Protein AF-A0A8S2T5C2-F1 (afdb_monomer)

Sequence (248 aa):
MAAVTNNTPVSNSIATSTRFTDEYDLKEELGKGAFSIVRRCIQKSSAQEFAAKIINTKKLSTRDHQKLEREARICRQLKHPNIELADFGLAIEVTGEQTQWYGFAGTPGYLSPEVLKKEPYGKPVDIWACGVILYILLVGYPPFWDEDQHRLYNQIKAGAYDYPSPEWDTVTTEAKRLIDSMLNINPSRRISATDALKHPWICQRERVAGTIHRQETVDCLRKFNARRKLKGAILSTMFVNRTLIPSK

Solvent-accessible surface area (backbone atoms only — not comparable to full-atom values): 15016 Å² total; per-residue (Å²): 130,93,75,89,83,83,89,84,90,89,76,98,67,90,76,76,85,74,53,70,72,78,53,31,48,80,60,61,78,76,48,75,57,100,66,35,40,30,22,36,28,32,34,70,91,75,70,48,75,48,78,44,78,47,63,60,66,94,79,50,52,75,71,52,47,56,38,49,56,48,25,51,52,51,49,72,69,64,82,49,100,91,54,72,80,66,88,45,66,80,64,79,92,68,68,87,88,54,60,46,73,88,68,88,79,78,58,81,78,45,54,34,34,46,59,76,72,69,40,60,45,52,77,55,43,59,36,27,31,49,20,40,50,52,46,24,74,66,48,17,52,66,58,50,78,59,93,49,68,69,60,33,51,48,30,43,58,67,52,56,58,82,74,60,79,71,77,36,73,81,50,45,68,54,56,52,53,50,34,55,33,22,51,35,71,50,60,92,72,26,52,49,74,77,53,51,57,61,33,56,44,60,65,38,32,94,80,51,43,74,84,74,86,59,65,65,24,54,55,32,38,51,53,46,50,49,55,52,50,50,54,50,53,52,54,52,51,56,51,52,54,59,73,70,53,78,86,126

Organism: NCBI:txid392030

Secondary structure (DSSP, 8-state):
----------SS-------HHHHEEEEEEEEE-SSEEEEEEEETTT--EEEEEEE-GGG--HHHHHHHHHHHHHHHH---TT--S--GGG-----TT--B---S-S-GGG--HHHHHT--B-THHHHHHHHHHHHHHHHSS-SS--SSHHHHHHHHHHT-----TTTTTTS-HHHHHHHHHHS-SSTTTSPPHHHHTTSHHHHTHHHHS--S--HHHHHHHHHHHHHHHHHHHHHHHHHHHHHHS---

InterPro domains:
  IPR000719 Protein kinase domain [PF00069] (83-202)
  IPR000719 Protein kinase domain [PS50011] (1-202)
  IPR011009 Protein kinase-like domain superfamily [SSF56112] (20-205)
  IPR017441 Protein kinase, ATP binding site [PS00107] (30-53)

Radius of gyration: 21.83 Å; Cα contacts (8 Å, |Δi|>4): 283; chains: 1; bounding box: 55×42×62 Å

Foldseek 3Di:
DDDDDDDDDDDDDPPDPDDPVNQKDWDAWPDDDPFWTWTWIAGPVPRDIDIDTGGDPVPDDPVQVVLVVVLVVVLVVDDDPPDDSDDCSVPDDDDDQDWAQPAQDDDLLLAALCSLVSHTDDQLSVLSSVLQVLVCQQQVDGQFDDPDSVNSSVCRNVLPGDQDPDSNVQFFPLSVVLSCLSSPNDSVSRDHPVVSCVRCCNVVVVPRGDPDDRVNSVVSNVVNVVVVVVVVVVVVVVSVVVVVDDDD

Mean predicted aligned error: 9.29 Å

Structure (mmCIF, N/CA/C/O backbone):
data_AF-A0A8S2T5C2-F1
#
_entry.id   AF-A0A8S2T5C2-F1
#
loop_
_atom_site.group_PDB
_atom_site.id
_atom_site.type_symbol
_atom_site.label_atom_id
_atom_site.label_alt_id
_atom_site.label_comp_id
_atom_site.label_asym_id
_atom_site.label_entity_id
_atom_site.label_seq_id
_atom_site.pdbx_PDB_ins_code
_atom_site.Cartn_x
_atom_site.Cartn_y
_atom_site.Cartn_z
_atom_site.occupancy
_atom_site.B_iso_or_equiv
_atom_site.auth_seq_id
_atom_site.auth_comp_id
_atom_site.auth_asym_id
_atom_site.auth_atom_id
_atom_site.pdbx_PDB_model_num
ATOM 1 N N . MET A 1 1 ? -20.167 3.420 9.265 1.00 35.38 1 MET A N 1
ATOM 2 C CA . MET A 1 1 ? -19.553 3.132 10.582 1.00 35.38 1 MET A CA 1
ATOM 3 C C . MET A 1 1 ? -20.208 4.008 11.648 1.00 35.38 1 MET A C 1
ATOM 5 O O . MET A 1 1 ? -20.033 5.221 11.612 1.00 35.38 1 MET A O 1
ATOM 9 N N . ALA A 1 2 ? -20.987 3.422 12.562 1.00 25.16 2 ALA A N 1
ATOM 10 C CA . ALA A 1 2 ? -21.548 4.136 13.711 1.00 25.16 2 ALA A CA 1
ATOM 11 C C . ALA A 1 2 ? -20.620 3.947 14.920 1.00 25.16 2 ALA A C 1
ATOM 13 O O . ALA A 1 2 ? -20.534 2.856 15.473 1.00 25.16 2 ALA A O 1
ATOM 14 N N . ALA A 1 3 ? -19.901 5.000 15.300 1.00 26.27 3 ALA A N 1
ATOM 15 C CA . ALA A 1 3 ? -19.056 5.017 16.490 1.00 26.27 3 ALA A CA 1
ATOM 16 C C . ALA A 1 3 ? -19.577 6.092 17.445 1.00 26.27 3 ALA A C 1
ATOM 18 O O . ALA A 1 3 ? -19.528 7.282 17.119 1.00 26.27 3 ALA A O 1
ATOM 19 N N . VAL A 1 4 ? -20.124 5.665 18.580 1.00 32.12 4 VAL A N 1
ATOM 20 C CA . VAL A 1 4 ? -20.689 6.542 19.611 1.00 32.12 4 VAL A CA 1
ATOM 21 C C . VAL A 1 4 ? -19.696 6.620 20.765 1.00 32.12 4 VAL A C 1
ATOM 23 O O . VAL A 1 4 ? -19.366 5.601 21.369 1.00 32.12 4 VAL A O 1
ATOM 26 N N . THR A 1 5 ? -19.223 7.828 21.051 1.00 30.36 5 THR A N 1
ATOM 27 C CA . THR A 1 5 ? -18.457 8.184 22.249 1.00 30.36 5 THR A CA 1
ATOM 28 C C . THR A 1 5 ? -19.305 9.161 23.062 1.00 30.36 5 THR A C 1
ATOM 30 O O . THR A 1 5 ? -19.940 10.045 22.490 1.00 30.36 5 THR A O 1
ATOM 33 N N . ASN A 1 6 ? -19.377 8.971 24.381 1.00 34.72 6 ASN A N 1
ATOM 34 C CA . ASN A 1 6 ? -20.302 9.710 25.248 1.00 34.72 6 ASN A CA 1
ATOM 35 C C . ASN A 1 6 ? -19.586 10.754 26.119 1.00 34.72 6 ASN A C 1
ATOM 37 O O . ASN A 1 6 ? -18.489 10.493 26.608 1.00 34.72 6 ASN A O 1
ATOM 41 N N . ASN A 1 7 ? -20.330 11.831 26.417 1.00 37.06 7 ASN A N 1
ATOM 42 C CA . ASN A 1 7 ? -20.101 12.889 27.420 1.00 37.06 7 ASN A CA 1
ATOM 43 C C . ASN A 1 7 ? -19.082 13.989 27.016 1.00 37.06 7 ASN A C 1
ATOM 45 O O . ASN A 1 7 ? -18.004 13.685 26.523 1.00 37.06 7 ASN A O 1
ATOM 49 N N . THR A 1 8 ? -19.341 15.299 27.194 1.00 36.41 8 THR A N 1
ATOM 50 C CA . THR A 1 8 ? -20.382 16.003 28.006 1.00 36.41 8 THR A CA 1
ATOM 51 C C . THR A 1 8 ? -20.777 17.386 27.370 1.00 36.41 8 THR A C 1
ATOM 53 O O . THR A 1 8 ? -20.332 17.627 26.251 1.00 36.41 8 THR A O 1
ATOM 56 N N . PRO A 1 9 ? -21.676 18.249 27.926 1.00 41.50 9 PRO A N 1
ATOM 57 C CA . PRO A 1 9 ? -22.797 18.892 27.198 1.00 41.50 9 PRO A CA 1
ATOM 58 C C . PRO A 1 9 ? -22.550 20.409 26.893 1.00 41.50 9 PRO A C 1
ATOM 60 O O . PRO A 1 9 ? -21.423 20.862 27.047 1.00 41.50 9 PRO A O 1
ATOM 63 N N . VAL A 1 10 ? -23.471 21.285 26.434 1.00 35.56 10 VAL A N 1
ATOM 64 C CA . VAL A 1 10 ? -24.958 21.329 26.436 1.00 35.56 10 VAL A 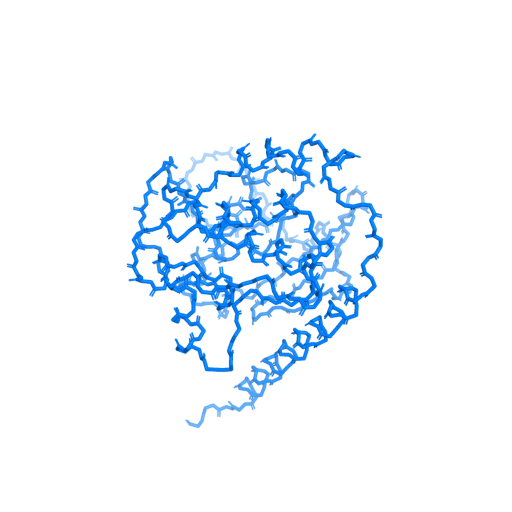CA 1
ATOM 65 C C . VAL A 1 10 ? -25.519 22.069 25.199 1.00 35.56 10 VAL A C 1
ATOM 67 O O . VAL A 1 10 ? -25.078 23.171 24.894 1.00 35.56 10 VAL A O 1
ATOM 70 N N . SER A 1 11 ? -26.571 21.538 24.559 1.00 30.34 11 SER A N 1
ATOM 71 C CA . SER A 1 11 ? -27.735 22.308 24.052 1.00 30.34 11 SER A CA 1
ATOM 72 C C . SER A 1 11 ? -28.893 21.350 23.716 1.00 30.34 11 SER A C 1
ATOM 74 O O . SER A 1 11 ? -28.667 20.182 23.400 1.00 30.34 11 SER A O 1
ATOM 76 N N . ASN A 1 12 ? -30.142 21.798 23.882 1.00 33.50 12 ASN A N 1
ATOM 77 C CA . ASN A 1 12 ? -31.302 20.905 23.996 1.00 33.50 12 ASN A CA 1
ATOM 78 C C . ASN A 1 12 ? -31.709 20.216 22.680 1.00 33.50 12 ASN A C 1
ATOM 80 O O . ASN A 1 12 ? -32.465 20.764 21.883 1.00 33.50 12 ASN A O 1
ATOM 84 N N . SER A 1 13 ? -31.337 18.944 22.539 1.00 30.83 13 SER A N 1
ATOM 85 C CA . SER A 1 13 ? -32.174 17.935 21.882 1.00 30.83 13 SER A CA 1
ATOM 86 C C . SER A 1 13 ? -32.005 16.599 22.611 1.00 30.83 13 SER A C 1
ATOM 88 O O . SER A 1 13 ? -30.888 16.211 22.956 1.00 30.83 13 SER A O 1
ATOM 90 N N . ILE A 1 14 ? -33.111 15.912 22.912 1.00 34.62 14 ILE A N 1
ATOM 91 C CA . ILE A 1 14 ? -33.071 14.621 23.611 1.00 34.62 14 ILE A CA 1
ATOM 92 C C . ILE A 1 14 ? -32.702 13.549 22.585 1.00 34.62 14 ILE A C 1
ATOM 94 O O . ILE A 1 14 ? -33.568 12.939 21.963 1.00 34.62 14 ILE A O 1
ATOM 98 N N . ALA A 1 15 ? -31.401 13.335 22.394 1.00 38.91 15 ALA A N 1
ATOM 99 C CA . ALA A 1 15 ? -30.893 12.205 21.631 1.00 38.91 15 ALA A CA 1
ATOM 100 C C . ALA A 1 15 ? -31.144 10.913 22.427 1.00 38.91 15 ALA A C 1
ATOM 102 O O . ALA A 1 15 ? -30.362 10.538 23.304 1.00 38.91 15 ALA A O 1
ATOM 103 N N . THR A 1 16 ? -32.257 10.238 22.142 1.00 40.41 16 THR A N 1
ATOM 104 C CA . THR A 1 16 ? -32.523 8.888 22.639 1.00 40.41 16 THR A CA 1
ATOM 105 C C . THR A 1 16 ? -31.427 7.951 22.137 1.00 40.41 16 THR A C 1
ATOM 107 O O . THR A 1 16 ? -31.306 7.694 20.943 1.00 40.41 16 THR A O 1
ATOM 110 N N . SER A 1 17 ? -30.599 7.449 23.056 1.00 46.16 17 SER A N 1
ATOM 111 C CA . SER A 1 17 ? -29.528 6.501 22.735 1.00 46.16 17 SER A CA 1
ATOM 112 C C . SER A 1 17 ? -30.132 5.134 22.400 1.00 46.16 17 SER A C 1
ATOM 114 O O . SER A 1 17 ? -30.334 4.291 23.276 1.00 46.16 17 SER A O 1
ATOM 116 N N . THR A 1 18 ? -30.482 4.938 21.129 1.00 62.28 18 THR A N 1
ATOM 117 C CA . THR A 1 18 ? -30.898 3.648 20.576 1.00 62.28 18 THR A CA 1
ATOM 118 C C . THR A 1 18 ? -29.724 2.675 20.613 1.00 62.28 18 THR A C 1
ATOM 120 O O . THR A 1 18 ? -28.579 3.021 20.308 1.00 62.28 18 THR A O 1
ATOM 123 N N . ARG A 1 19 ? -29.972 1.418 20.998 1.00 82.31 19 ARG A N 1
ATOM 124 C CA . ARG A 1 19 ? -28.928 0.392 20.913 1.00 82.31 19 ARG A CA 1
ATOM 125 C C . ARG A 1 19 ? -28.822 -0.034 19.457 1.00 82.31 19 ARG A C 1
ATOM 127 O O . ARG A 1 19 ? -29.828 -0.163 18.769 1.00 82.31 19 ARG A O 1
ATOM 134 N N . PHE A 1 20 ? -27.619 -0.372 19.005 1.00 87.44 20 PHE A N 1
ATOM 135 C CA . PHE A 1 20 ? -27.398 -0.867 17.640 1.00 87.44 20 PHE A CA 1
ATOM 136 C C . PHE A 1 20 ? -28.334 -2.034 17.254 1.00 87.44 20 PHE A C 1
ATOM 138 O O . PHE A 1 20 ? -28.811 -2.102 16.127 1.00 87.44 20 PHE A O 1
ATOM 145 N N . THR A 1 21 ? -28.650 -2.921 18.203 1.00 87.19 21 THR A N 1
ATOM 146 C CA . THR A 1 21 ? -29.582 -4.051 18.030 1.00 87.19 21 THR A CA 1
ATOM 147 C C . THR A 1 21 ? -31.044 -3.648 17.846 1.00 87.19 21 THR A C 1
ATOM 149 O O . THR A 1 21 ? -31.851 -4.467 17.409 1.00 87.19 21 THR A O 1
ATOM 152 N N . ASP A 1 22 ? -31.412 -2.417 18.199 1.00 91.69 22 ASP A N 1
ATOM 153 C CA . ASP A 1 22 ? -32.765 -1.897 18.014 1.00 91.69 22 ASP A CA 1
ATOM 154 C C . ASP A 1 22 ? -32.974 -1.532 16.530 1.00 91.69 22 ASP A C 1
ATOM 156 O O . ASP A 1 22 ? -34.017 -1.862 15.970 1.00 91.69 22 ASP A O 1
ATOM 160 N N . GLU A 1 23 ? -31.939 -1.017 15.852 1.00 93.94 23 GLU A N 1
ATOM 161 C CA . GLU A 1 23 ? -31.956 -0.608 14.433 1.00 93.94 23 GLU A CA 1
ATOM 162 C C . GLU A 1 23 ? -31.455 -1.672 13.433 1.00 93.94 23 GLU A C 1
ATOM 164 O O . GLU A 1 23 ? -31.883 -1.670 12.276 1.00 93.94 23 GLU A O 1
ATOM 169 N N . TYR A 1 24 ? -30.561 -2.579 13.849 1.00 95.06 24 TYR A N 1
ATOM 170 C CA . TYR A 1 24 ? -29.881 -3.533 12.960 1.00 95.06 24 TYR A CA 1
ATOM 171 C C . TYR A 1 24 ? -29.982 -4.980 13.445 1.00 95.06 24 TYR A C 1
ATOM 173 O O . TYR A 1 24 ? -29.774 -5.283 14.621 1.00 95.06 24 TYR A O 1
ATOM 181 N N . ASP A 1 25 ? -30.188 -5.893 12.498 1.00 95.00 25 ASP A N 1
ATOM 182 C CA . ASP A 1 25 ? -30.071 -7.332 12.716 1.00 95.00 25 ASP A CA 1
ATOM 183 C C . ASP A 1 25 ? -28.657 -7.819 12.391 1.00 95.00 25 ASP A C 1
ATOM 185 O O . ASP A 1 25 ? -28.235 -7.772 11.235 1.00 95.00 25 ASP A O 1
ATOM 189 N N . LEU A 1 26 ? -27.943 -8.367 13.376 1.00 95.06 26 LEU A N 1
ATOM 190 C CA . LEU A 1 26 ? -26.663 -9.047 13.150 1.00 95.06 26 LEU A CA 1
ATOM 191 C C . LEU A 1 26 ? -26.876 -10.441 12.536 1.00 95.06 26 LEU A C 1
ATOM 193 O O . LEU A 1 26 ? -27.635 -11.250 13.067 1.00 95.06 26 LEU A O 1
ATOM 197 N N . LYS A 1 27 ? -26.159 -10.735 11.450 1.00 95.00 27 LYS A N 1
ATOM 198 C CA . LYS A 1 27 ? -26.157 -12.019 10.731 1.00 95.00 27 LYS A CA 1
ATOM 199 C C . LYS A 1 27 ? -24.789 -12.707 10.900 1.00 95.00 27 LYS A C 1
ATOM 201 O O . LYS A 1 27 ? -24.189 -12.594 11.972 1.00 95.00 27 LYS A O 1
ATOM 206 N N . GLU A 1 28 ? -24.308 -13.480 9.935 1.00 95.00 28 GLU A N 1
ATOM 207 C CA . GLU A 1 28 ? -23.075 -14.267 10.055 1.00 95.00 28 GLU A CA 1
ATOM 208 C C . GLU A 1 28 ? -21.785 -13.426 10.188 1.00 95.00 28 GLU A C 1
ATOM 210 O O . GLU A 1 28 ? -21.770 -12.203 10.023 1.00 95.00 28 GLU A O 1
ATOM 215 N N . GLU A 1 29 ? -20.693 -14.091 10.563 1.00 94.00 29 GLU A N 1
ATOM 216 C CA . GLU A 1 29 ? -19.364 -13.490 10.685 1.00 94.00 29 GLU A CA 1
ATOM 217 C C . GLU A 1 29 ? -18.655 -13.448 9.326 1.00 94.00 29 GLU A C 1
ATOM 219 O O . GLU A 1 29 ? -18.555 -14.463 8.645 1.00 94.00 29 GLU A O 1
ATOM 224 N N . LEU A 1 30 ? -18.134 -12.274 8.964 1.00 90.12 30 LEU A N 1
ATOM 225 C CA . LEU A 1 30 ? -17.362 -12.037 7.741 1.00 90.12 30 LEU A CA 1
ATOM 226 C C . LEU A 1 30 ? -15.846 -12.061 8.000 1.00 90.12 30 LEU A C 1
ATOM 228 O O . LEU A 1 30 ? -15.066 -12.327 7.088 1.00 90.12 30 LEU A O 1
ATOM 232 N N . GLY A 1 31 ? -15.407 -11.792 9.236 1.00 84.44 31 GLY A N 1
ATOM 233 C CA . GLY A 1 31 ? -13.995 -11.877 9.611 1.00 84.44 31 GLY A CA 1
ATOM 234 C C . GLY A 1 31 ? -13.695 -11.511 11.067 1.00 84.44 31 GLY A C 1
ATOM 235 O O . GLY A 1 31 ? -14.535 -10.970 11.786 1.00 84.44 31 GLY A O 1
ATOM 236 N N . LYS A 1 32 ? -12.454 -11.776 11.494 1.00 81.56 32 LYS A N 1
ATOM 237 C CA . LYS A 1 32 ? -11.920 -11.438 12.824 1.00 81.56 32 LYS A CA 1
ATOM 238 C C . LYS A 1 32 ? -10.599 -10.679 12.713 1.00 81.56 32 LYS A C 1
ATOM 240 O O . LYS A 1 32 ? -9.694 -11.105 12.000 1.00 81.56 32 LYS A O 1
ATOM 245 N N . GLY A 1 33 ? -10.476 -9.600 13.480 1.00 71.31 33 GLY A N 1
ATOM 246 C CA . GLY A 1 33 ? -9.213 -8.931 13.799 1.00 71.31 33 GLY A CA 1
ATOM 247 C C . GLY A 1 33 ? -8.823 -9.149 15.266 1.00 71.31 33 GLY A C 1
ATOM 248 O O . GLY A 1 33 ? -9.553 -9.782 16.023 1.00 71.31 33 GLY A O 1
ATOM 249 N N . ALA A 1 34 ? -7.694 -8.581 15.701 1.00 71.00 34 ALA A N 1
ATOM 250 C CA . ALA A 1 34 ? -7.154 -8.802 17.053 1.00 71.00 34 ALA A CA 1
ATOM 251 C C . ALA A 1 34 ? -8.114 -8.414 18.202 1.00 71.00 34 ALA A C 1
ATOM 253 O O . ALA A 1 34 ? -8.147 -9.082 19.232 1.00 71.00 34 ALA A O 1
ATOM 254 N N . PHE A 1 35 ? -8.912 -7.354 18.017 1.00 74.19 35 PHE A N 1
ATOM 255 C CA . PHE A 1 35 ? -9.849 -6.825 19.026 1.00 74.19 35 PHE A CA 1
ATOM 256 C C . PHE A 1 35 ? -11.272 -6.610 18.485 1.00 74.19 35 PHE A C 1
ATOM 258 O O . PHE A 1 35 ? -12.103 -5.980 19.144 1.00 74.19 35 PHE A O 1
ATOM 265 N N . SER A 1 36 ? -11.549 -7.093 17.269 1.00 82.12 36 SER A N 1
ATOM 266 C CA . SER A 1 36 ? -12.793 -6.810 16.551 1.00 82.12 36 SER A CA 1
ATOM 267 C C . SER A 1 36 ? -13.306 -8.017 15.777 1.00 82.12 36 SER A C 1
ATOM 269 O O . SER A 1 36 ? -12.519 -8.829 15.293 1.00 82.12 36 SER A O 1
ATOM 271 N N . ILE A 1 37 ? -14.624 -8.116 15.642 1.00 87.38 37 ILE A N 1
ATOM 272 C CA . ILE A 1 37 ? -15.300 -9.096 14.790 1.00 87.38 37 ILE A CA 1
ATOM 273 C C . ILE A 1 37 ? -16.124 -8.315 13.772 1.00 87.38 37 ILE A C 1
ATOM 275 O O . ILE A 1 37 ? -16.885 -7.426 14.151 1.00 87.38 37 ILE A O 1
ATOM 279 N N . VAL A 1 38 ? -15.983 -8.638 12.491 1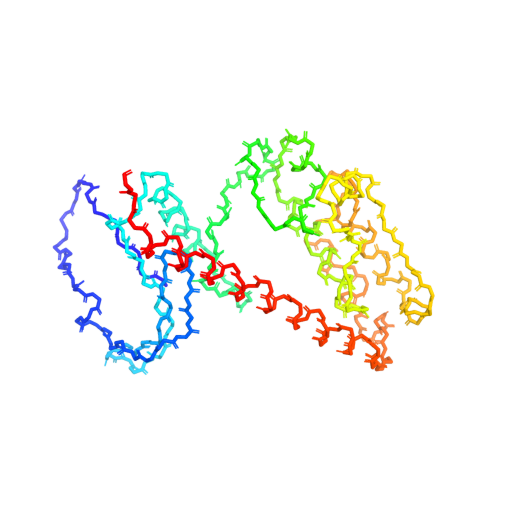.00 89.62 38 VAL A N 1
ATOM 280 C CA . VAL A 1 38 ? -16.820 -8.085 11.427 1.00 89.62 38 VAL A CA 1
ATOM 281 C C . VAL A 1 38 ? -17.956 -9.066 11.169 1.00 89.62 38 VAL A C 1
ATOM 283 O O . VAL A 1 38 ? -17.712 -10.225 10.836 1.00 89.62 38 VAL A O 1
ATOM 286 N N . ARG A 1 39 ? -19.200 -8.618 11.333 1.00 93.38 39 ARG A N 1
ATOM 287 C CA . ARG A 1 39 ? -20.408 -9.391 11.001 1.00 93.38 39 ARG A CA 1
ATOM 288 C C . ARG A 1 39 ? -21.205 -8.672 9.927 1.00 93.38 39 ARG A C 1
ATOM 290 O O . ARG A 1 39 ? -21.215 -7.443 9.900 1.00 93.38 39 ARG A O 1
ATOM 297 N N . ARG A 1 40 ? -21.910 -9.419 9.085 1.00 94.88 40 ARG A N 1
ATOM 298 C CA . ARG A 1 40 ? -22.935 -8.839 8.215 1.00 94.88 40 ARG A CA 1
ATOM 299 C C . ARG A 1 40 ? -24.099 -8.359 9.080 1.00 94.88 40 ARG A C 1
ATOM 301 O O . ARG A 1 40 ? -24.427 -8.997 10.084 1.00 94.88 40 ARG A O 1
ATOM 308 N N . CYS A 1 41 ? -24.720 -7.243 8.726 1.00 95.25 41 CYS A N 1
ATOM 309 C CA . CYS A 1 41 ? -25.943 -6.783 9.370 1.00 95.25 41 CYS A CA 1
ATOM 310 C C . CYS A 1 41 ? -26.920 -6.171 8.369 1.00 95.25 41 CYS A C 1
ATOM 312 O O . CYS A 1 41 ? -26.515 -5.680 7.320 1.00 95.25 41 CYS A O 1
ATOM 314 N N . ILE A 1 42 ? -28.207 -6.205 8.709 1.00 95.69 42 ILE A N 1
ATOM 315 C CA . ILE A 1 42 ? -29.281 -5.624 7.899 1.00 95.69 42 ILE A CA 1
ATOM 316 C C . ILE A 1 42 ? -29.930 -4.501 8.703 1.00 95.69 42 ILE A C 1
ATOM 318 O O . ILE A 1 42 ? -30.297 -4.712 9.861 1.00 95.69 42 ILE A O 1
ATOM 322 N N . GLN A 1 43 ? -30.061 -3.314 8.115 1.00 95.81 43 GLN A N 1
ATOM 323 C CA . GLN A 1 43 ? -30.802 -2.209 8.718 1.00 95.81 43 GLN A CA 1
ATOM 324 C C . GLN A 1 43 ? -32.306 -2.474 8.591 1.00 95.81 43 GLN A C 1
ATOM 326 O O . GLN A 1 43 ? -32.824 -2.631 7.486 1.00 95.81 43 GLN A O 1
ATOM 331 N N . LYS A 1 44 ? -33.029 -2.502 9.714 1.00 93.88 44 LYS A N 1
ATOM 332 C CA . LYS A 1 44 ? -34.439 -2.933 9.746 1.00 93.88 44 LYS A CA 1
ATOM 333 C C . LYS A 1 44 ? -35.390 -2.017 8.971 1.00 93.88 44 LYS A C 1
ATOM 335 O O . LYS A 1 44 ? -36.400 -2.491 8.469 1.00 93.88 44 LYS A O 1
ATOM 340 N N . SER A 1 45 ? -35.083 -0.723 8.879 1.00 94.69 45 SER A N 1
ATOM 341 C CA . SER A 1 45 ? -35.937 0.278 8.221 1.00 94.69 45 SER A CA 1
ATOM 342 C C . SER A 1 45 ? -35.825 0.301 6.695 1.00 94.69 45 SER A C 1
ATOM 344 O O . SER A 1 45 ? -36.781 0.682 6.028 1.00 94.69 45 SER A O 1
ATOM 346 N N . SER A 1 46 ? -34.671 -0.078 6.141 1.00 95.62 46 SER A N 1
ATOM 347 C CA . SER A 1 46 ? -34.362 0.011 4.704 1.00 95.62 46 SER A CA 1
ATOM 348 C C . SER A 1 46 ? -34.143 -1.348 4.036 1.00 95.62 46 SER A C 1
ATOM 350 O O . SER A 1 46 ? -34.019 -1.410 2.816 1.00 95.62 46 SER A O 1
ATOM 352 N N . ALA A 1 47 ? -34.033 -2.420 4.830 1.00 93.50 47 ALA A N 1
ATOM 353 C CA . ALA A 1 47 ? -33.520 -3.731 4.429 1.00 93.50 47 ALA A CA 1
ATOM 354 C C . ALA A 1 47 ? -32.107 -3.705 3.800 1.00 93.50 47 ALA A C 1
ATOM 356 O O . ALA A 1 47 ? -31.665 -4.706 3.239 1.00 93.50 47 ALA A O 1
ATOM 357 N N . GLN A 1 48 ? -31.369 -2.593 3.911 1.00 94.50 48 GLN A N 1
ATOM 358 C CA . GLN A 1 48 ? -30.031 -2.467 3.338 1.00 94.50 48 GLN A CA 1
ATOM 359 C C . GLN A 1 48 ? -28.992 -3.229 4.173 1.00 94.50 48 GLN A C 1
ATOM 361 O O . GLN A 1 48 ? -29.005 -3.193 5.408 1.00 94.50 48 GLN A O 1
ATOM 366 N N . GLU A 1 49 ? -28.073 -3.906 3.485 1.00 95.31 49 GLU A N 1
ATOM 367 C CA . GLU A 1 49 ? -27.011 -4.697 4.104 1.00 95.31 49 GLU A CA 1
ATOM 368 C C . GLU A 1 49 ? -25.714 -3.902 4.312 1.00 95.31 49 GLU A C 1
ATOM 370 O O . GLU A 1 49 ? -25.325 -3.073 3.489 1.00 95.31 49 GLU A O 1
ATOM 375 N N . PHE A 1 50 ? -25.019 -4.190 5.415 1.00 92.88 50 PHE A N 1
ATOM 376 C CA . PHE A 1 50 ? -23.771 -3.544 5.818 1.00 92.88 50 PHE A CA 1
ATOM 377 C C . PHE A 1 50 ? -22.815 -4.534 6.505 1.00 92.88 50 PHE A C 1
ATOM 379 O O . PHE A 1 50 ? -23.211 -5.607 6.965 1.00 92.88 50 PHE A O 1
ATOM 386 N N . ALA A 1 51 ? -21.548 -4.136 6.648 1.00 91.00 51 ALA A N 1
ATOM 387 C CA . ALA A 1 51 ? -20.575 -4.803 7.510 1.00 91.00 51 ALA A CA 1
ATOM 388 C C . ALA A 1 51 ? -20.422 -4.041 8.842 1.00 91.00 51 ALA A C 1
ATOM 390 O O . ALA A 1 51 ? -19.992 -2.885 8.878 1.00 91.00 51 ALA A O 1
ATOM 391 N N . ALA A 1 52 ? -20.752 -4.692 9.957 1.00 90.06 52 ALA A N 1
ATOM 392 C CA . ALA A 1 52 ? -20.595 -4.165 11.308 1.00 90.06 52 ALA A CA 1
ATOM 393 C C . ALA A 1 52 ? -19.270 -4.641 11.925 1.00 90.06 52 ALA A C 1
ATOM 395 O O . ALA A 1 52 ? -19.138 -5.806 12.303 1.00 90.06 52 ALA A O 1
ATOM 396 N N . LYS A 1 53 ? -18.299 -3.729 12.070 1.00 88.06 53 LYS A N 1
ATOM 397 C CA . LYS A 1 53 ? -17.056 -3.944 12.832 1.00 88.06 53 LYS A CA 1
ATOM 398 C C . LYS A 1 53 ? -17.339 -3.756 14.329 1.00 88.06 53 LYS A C 1
ATOM 400 O O . LYS A 1 53 ? -17.373 -2.636 14.830 1.00 88.06 53 LYS A O 1
ATOM 405 N N . ILE A 1 54 ? -17.587 -4.859 15.029 1.00 88.25 54 ILE A N 1
ATOM 406 C CA . ILE A 1 54 ? -17.920 -4.912 16.459 1.00 88.25 54 ILE A CA 1
ATOM 407 C C . ILE A 1 54 ? -16.623 -4.984 17.268 1.00 88.25 54 ILE A C 1
ATOM 409 O O . ILE A 1 54 ? -15.792 -5.858 17.022 1.00 88.25 54 ILE A O 1
ATOM 413 N N . ILE A 1 55 ? -16.446 -4.093 18.246 1.00 85.00 55 ILE A N 1
ATOM 414 C CA . ILE A 1 55 ? -15.204 -3.949 19.020 1.00 85.00 55 ILE A CA 1
ATOM 415 C C . ILE A 1 55 ? -15.511 -4.066 20.514 1.00 85.00 55 ILE A C 1
ATOM 417 O O . ILE A 1 55 ? -16.423 -3.414 21.020 1.00 85.00 55 ILE A O 1
ATOM 421 N N . ASN A 1 56 ? -14.745 -4.887 21.238 1.00 83.38 56 ASN A N 1
ATOM 422 C CA . ASN A 1 56 ? -14.917 -5.046 22.684 1.00 83.38 56 ASN A CA 1
ATOM 423 C C . ASN A 1 56 ? -14.106 -3.990 23.450 1.00 83.38 56 ASN A C 1
ATOM 425 O O . ASN A 1 56 ? -12.976 -4.242 23.871 1.00 83.38 56 ASN A O 1
ATOM 429 N N . THR A 1 57 ? -14.703 -2.814 23.647 1.00 81.94 57 THR A N 1
ATOM 430 C CA . THR A 1 57 ? -14.085 -1.666 24.334 1.00 81.94 57 THR A CA 1
ATOM 431 C C . THR A 1 57 ? -13.597 -1.991 25.747 1.00 81.94 57 THR A C 1
ATOM 433 O O . THR A 1 57 ? -12.525 -1.538 26.133 1.00 81.94 57 THR A O 1
ATOM 436 N N . LYS A 1 58 ? -14.286 -2.869 26.492 1.00 81.50 58 LYS A N 1
ATOM 437 C CA . LYS A 1 58 ? -13.882 -3.286 27.853 1.00 81.50 58 LYS A CA 1
ATOM 438 C C . LYS A 1 58 ? -12.511 -3.975 27.922 1.00 81.50 58 LYS A C 1
ATOM 440 O O . LYS A 1 58 ? -11.972 -4.119 29.013 1.00 81.50 58 LYS A O 1
ATOM 445 N N . LYS A 1 59 ? -11.964 -4.432 26.788 1.00 76.25 59 LYS A N 1
ATOM 446 C CA . LYS A 1 59 ? -10.637 -5.067 26.689 1.00 76.25 59 LYS A CA 1
ATOM 447 C C . LYS A 1 59 ? -9.558 -4.155 26.085 1.00 76.25 59 LYS A C 1
ATOM 449 O O . LYS A 1 59 ? -8.436 -4.614 25.888 1.00 76.25 59 LYS A O 1
ATOM 454 N N . LEU A 1 60 ? -9.878 -2.902 25.756 1.00 78.38 60 LEU A N 1
ATOM 455 C CA . LEU A 1 60 ? -8.939 -1.965 25.134 1.00 78.38 60 LEU A CA 1
ATOM 456 C C . LEU A 1 60 ? -8.179 -1.144 26.180 1.00 78.38 60 LEU A C 1
ATOM 458 O O . LEU A 1 60 ? -8.764 -0.645 27.140 1.00 78.38 60 LEU A O 1
ATOM 462 N N . SER A 1 61 ? -6.887 -0.918 25.934 1.00 83.62 61 SER A N 1
ATOM 463 C CA . SER A 1 61 ? -6.116 0.077 26.683 1.00 83.62 61 SER A CA 1
ATOM 464 C C . SER A 1 61 ? -6.615 1.502 26.388 1.00 83.62 61 SER A C 1
ATOM 466 O O . SER A 1 61 ? -7.272 1.745 25.371 1.00 83.62 61 SER A O 1
ATOM 468 N N . THR A 1 62 ? -6.247 2.481 27.221 1.00 84.50 62 THR A N 1
ATOM 469 C CA . THR A 1 62 ? -6.506 3.912 26.953 1.00 84.50 62 THR A CA 1
ATOM 470 C C . THR A 1 62 ? -5.952 4.346 25.591 1.00 84.50 62 THR A C 1
ATOM 472 O O . THR A 1 62 ? -6.600 5.084 24.851 1.00 84.50 62 THR A O 1
ATOM 475 N N . ARG A 1 63 ? -4.776 3.825 25.213 1.00 82.38 63 ARG A N 1
ATOM 476 C CA . ARG A 1 63 ? -4.133 4.107 23.923 1.00 82.38 63 ARG A CA 1
ATOM 477 C C . ARG A 1 63 ? -4.920 3.527 22.746 1.00 82.38 63 ARG A C 1
ATOM 479 O O . ARG A 1 63 ? -4.939 4.128 21.676 1.00 82.38 63 ARG A O 1
ATOM 486 N N . ASP A 1 64 ? -5.549 2.367 22.918 1.00 81.62 64 ASP A N 1
ATOM 487 C CA . ASP A 1 64 ? -6.328 1.725 21.854 1.00 81.62 64 ASP A CA 1
ATOM 488 C C . ASP A 1 64 ? -7.743 2.309 21.735 1.00 81.62 64 ASP A C 1
ATOM 490 O O . ASP A 1 64 ? -8.255 2.398 20.621 1.00 81.62 64 ASP A O 1
ATOM 494 N N . HIS A 1 65 ? -8.321 2.823 22.828 1.00 83.56 65 HIS A N 1
ATOM 495 C CA . HIS A 1 65 ? -9.495 3.702 22.763 1.00 83.56 65 HIS A CA 1
ATOM 496 C C . HIS A 1 65 ? -9.210 4.947 21.911 1.00 83.56 65 HIS A C 1
ATOM 498 O O . HIS A 1 65 ? -9.916 5.186 20.938 1.00 83.56 65 HIS A O 1
ATOM 504 N N . GLN A 1 66 ? -8.126 5.681 22.185 1.00 84.31 66 GLN A N 1
ATOM 505 C CA . GLN A 1 66 ? -7.757 6.872 21.401 1.00 84.31 66 GLN A CA 1
ATOM 506 C C . GLN A 1 66 ? -7.535 6.566 19.905 1.00 84.31 66 GLN A C 1
ATOM 508 O O . GLN A 1 66 ? -7.892 7.370 19.043 1.00 84.31 66 GLN A O 1
ATOM 513 N N . LYS A 1 67 ? -6.975 5.393 19.567 1.00 83.38 67 LYS A N 1
ATOM 514 C CA . LYS A 1 67 ? -6.881 4.937 18.166 1.00 83.38 67 LYS A CA 1
ATOM 515 C C . LYS A 1 67 ? -8.258 4.699 17.550 1.00 83.38 67 LYS A C 1
ATOM 517 O O . LYS A 1 67 ? -8.468 5.109 16.416 1.00 83.38 67 LYS A O 1
ATOM 522 N N . LEU A 1 68 ? -9.176 4.060 18.277 1.00 84.50 68 LEU A N 1
ATOM 523 C CA . LEU A 1 68 ? -10.537 3.796 17.809 1.00 84.50 68 LEU A CA 1
ATOM 524 C C . LEU A 1 68 ? -11.315 5.096 17.556 1.00 84.50 68 LEU A C 1
ATOM 526 O O . LEU A 1 68 ? -11.979 5.222 16.530 1.00 84.50 68 LEU A O 1
ATOM 530 N N . GLU A 1 69 ? -11.200 6.083 18.444 1.00 86.56 69 GLU A N 1
ATOM 531 C CA . GLU A 1 69 ? -11.813 7.404 18.252 1.00 86.56 69 GLU A CA 1
ATOM 532 C C . GLU A 1 69 ? -11.263 8.110 17.006 1.00 86.56 69 GLU A C 1
ATOM 534 O O . GLU A 1 69 ? -12.020 8.700 16.230 1.00 86.56 69 GLU A O 1
ATOM 539 N N . ARG A 1 70 ? -9.951 7.990 16.763 1.00 88.50 70 ARG A N 1
ATOM 540 C CA . ARG A 1 70 ? -9.306 8.518 15.557 1.00 88.50 70 ARG A CA 1
ATOM 541 C C . ARG A 1 70 ? -9.737 7.777 14.288 1.00 88.50 70 ARG A C 1
ATOM 543 O O . ARG A 1 70 ? -10.109 8.439 13.325 1.00 88.50 70 ARG A O 1
ATOM 550 N N . GLU A 1 71 ? -9.754 6.441 14.290 1.00 87.50 71 GLU A N 1
ATOM 551 C CA . GLU A 1 71 ? -10.252 5.610 13.178 1.00 87.50 71 GLU A CA 1
ATOM 552 C C . GLU A 1 71 ? -11.698 6.000 12.833 1.00 87.50 71 GLU A C 1
ATOM 554 O O . GLU A 1 71 ? -12.007 6.315 11.687 1.00 87.50 71 GLU A O 1
ATOM 559 N N . ALA A 1 72 ? -12.568 6.093 13.841 1.00 86.06 72 ALA A N 1
ATOM 560 C CA . ALA A 1 72 ? -13.957 6.511 13.687 1.00 86.06 72 ALA A CA 1
ATOM 561 C C . ALA A 1 72 ? -14.122 7.925 13.103 1.00 86.06 72 ALA A C 1
ATOM 563 O O . ALA A 1 72 ? -15.044 8.163 12.316 1.00 86.06 72 ALA A O 1
ATOM 564 N N . ARG A 1 73 ? -13.265 8.873 13.498 1.00 88.94 73 ARG A N 1
ATOM 565 C CA . ARG A 1 73 ? -13.290 10.256 13.005 1.00 88.94 73 ARG A CA 1
ATOM 566 C C . ARG A 1 73 ? -12.795 10.350 11.562 1.00 88.94 73 ARG A C 1
ATOM 568 O O . ARG A 1 73 ? -13.480 10.962 10.747 1.00 88.94 73 ARG A O 1
ATOM 575 N N . ILE A 1 74 ? -11.691 9.679 11.230 1.00 88.25 74 ILE A N 1
ATOM 576 C CA . ILE A 1 74 ? -11.144 9.607 9.866 1.00 88.25 74 ILE A CA 1
ATOM 577 C C . ILE A 1 74 ? -12.158 8.943 8.919 1.00 88.25 74 ILE A C 1
ATOM 579 O O . ILE A 1 74 ? -12.540 9.542 7.915 1.00 88.25 74 ILE A O 1
ATOM 583 N N . CYS A 1 75 ? -12.704 7.775 9.278 1.00 86.50 75 CYS A N 1
ATOM 584 C CA . CYS A 1 75 ? -13.724 7.082 8.479 1.00 86.50 75 CYS A CA 1
ATOM 585 C C . CYS A 1 75 ? -14.993 7.922 8.230 1.00 86.50 75 CYS A C 1
ATOM 587 O O . CYS A 1 75 ? -15.688 7.702 7.245 1.00 86.50 75 CYS A O 1
ATOM 589 N N . ARG A 1 76 ? -15.339 8.882 9.098 1.00 86.75 76 ARG A N 1
ATOM 590 C CA . ARG A 1 76 ? -16.484 9.786 8.863 1.00 86.75 76 ARG A CA 1
ATOM 591 C C . ARG A 1 76 ? -16.185 10.904 7.861 1.00 86.75 76 ARG A C 1
ATOM 593 O O . ARG A 1 76 ? -17.117 11.388 7.217 1.00 86.75 76 ARG A O 1
ATOM 600 N N . GLN A 1 77 ? -14.924 11.321 7.752 1.00 87.50 77 GLN A N 1
ATOM 601 C CA . GLN A 1 77 ? -14.478 12.364 6.824 1.00 87.50 77 GLN A CA 1
ATOM 602 C C . GLN A 1 77 ? -14.256 11.808 5.408 1.00 87.50 77 GLN A C 1
ATOM 604 O O . GLN A 1 77 ? -14.575 12.479 4.428 1.00 87.50 77 GLN A O 1
ATOM 609 N N . LEU A 1 78 ? -13.745 10.578 5.290 1.00 87.81 78 LEU A N 1
ATOM 610 C CA . LEU A 1 78 ? -13.436 9.947 4.006 1.00 87.81 78 LEU A CA 1
ATOM 611 C C . LEU A 1 78 ? -14.707 9.514 3.257 1.00 87.81 78 LEU A C 1
ATOM 613 O O . LEU A 1 78 ? -15.278 8.460 3.520 1.00 87.81 78 LEU A O 1
ATOM 617 N N . LYS A 1 79 ? -15.138 10.326 2.287 1.00 87.62 79 LYS A N 1
ATOM 618 C CA . LYS A 1 79 ? -16.254 10.023 1.377 1.00 87.62 79 LYS A CA 1
ATOM 619 C C . LYS A 1 79 ? -15.749 9.972 -0.063 1.00 87.62 79 LYS A C 1
ATOM 621 O O . LYS A 1 79 ? -15.602 11.008 -0.703 1.00 87.62 79 LYS A O 1
ATOM 626 N N . HIS A 1 80 ? -15.471 8.772 -0.562 1.00 89.12 80 HIS A N 1
ATOM 627 C CA . HIS A 1 80 ? -14.961 8.551 -1.916 1.00 89.12 80 HIS A CA 1
ATOM 628 C C . HIS A 1 80 ? -15.435 7.182 -2.437 1.00 89.12 80 HIS A C 1
ATOM 630 O O . HIS A 1 80 ? -15.411 6.230 -1.659 1.00 89.12 80 HIS A O 1
ATOM 636 N N . PRO A 1 81 ? -15.831 7.029 -3.718 1.00 87.81 81 PRO A N 1
ATOM 637 C CA . PRO A 1 81 ? -16.350 5.760 -4.250 1.00 87.81 81 PRO A CA 1
ATOM 638 C C . PRO A 1 81 ? -15.355 4.591 -4.179 1.00 87.81 81 PRO A C 1
ATOM 640 O O . PRO A 1 81 ? -15.771 3.439 -4.173 1.00 87.81 81 PRO A O 1
ATOM 643 N N . ASN A 1 82 ? -14.050 4.872 -4.103 1.00 87.25 82 ASN A N 1
ATOM 644 C CA . ASN A 1 82 ? -12.999 3.857 -3.943 1.00 87.25 82 ASN A CA 1
ATOM 645 C C . ASN A 1 82 ? -12.468 3.736 -2.500 1.00 87.25 82 ASN A C 1
ATOM 647 O O . ASN A 1 82 ? -11.375 3.211 -2.306 1.00 87.25 82 ASN A O 1
ATOM 651 N N . ILE A 1 83 ? -13.191 4.251 -1.497 1.00 84.69 83 ILE A N 1
ATOM 652 C CA . ILE A 1 83 ? -12.857 4.074 -0.077 1.00 84.69 83 ILE A CA 1
ATOM 653 C C . ILE A 1 83 ? -14.012 3.362 0.628 1.00 84.69 83 ILE A C 1
ATOM 655 O O . ILE A 1 83 ? -15.077 3.936 0.848 1.00 84.69 83 ILE A O 1
ATOM 659 N N . GLU A 1 84 ? -13.771 2.120 1.042 1.00 76.44 84 GLU A N 1
ATOM 660 C CA . GLU A 1 84 ? -14.630 1.428 2.001 1.00 76.44 84 GLU A CA 1
ATOM 661 C C . GLU A 1 84 ? -14.299 1.886 3.429 1.00 76.44 84 GLU A C 1
ATOM 663 O O . GLU A 1 84 ? -13.139 2.102 3.773 1.00 76.44 84 GLU A O 1
ATOM 668 N N . LEU A 1 85 ? -15.314 2.035 4.286 1.00 70.44 85 LEU A N 1
ATOM 669 C CA . LEU A 1 85 ? -15.155 2.577 5.645 1.00 70.44 85 LEU A CA 1
ATOM 670 C C . LEU A 1 85 ? -14.645 1.530 6.652 1.00 70.44 85 LEU A C 1
ATOM 672 O O . LEU A 1 85 ? -15.318 1.238 7.647 1.00 70.44 85 LEU A O 1
ATOM 676 N N . ALA A 1 86 ? -13.466 0.966 6.388 1.00 67.12 86 ALA A N 1
ATOM 677 C CA . ALA A 1 86 ? -12.827 -0.058 7.207 1.00 67.12 86 ALA A CA 1
ATOM 678 C C . ALA A 1 86 ? -11.298 0.113 7.292 1.00 67.12 86 ALA A C 1
ATOM 680 O O . ALA A 1 86 ? -10.655 0.658 6.406 1.00 67.12 86 ALA A O 1
ATOM 681 N N . ASP A 1 87 ? -10.729 -0.389 8.389 1.00 72.81 87 ASP A N 1
ATOM 682 C CA . ASP A 1 87 ? -9.293 -0.633 8.611 1.00 72.81 87 ASP A CA 1
ATOM 683 C C . ASP A 1 87 ? -8.319 0.561 8.531 1.00 72.81 87 ASP A C 1
ATOM 685 O O . ASP A 1 87 ? -7.100 0.385 8.523 1.00 72.81 87 ASP A O 1
ATOM 689 N N . PHE A 1 88 ? -8.828 1.781 8.713 1.00 82.44 88 PHE A N 1
ATOM 690 C CA . PHE A 1 88 ? -8.041 2.995 8.985 1.00 82.44 88 PHE A CA 1
ATOM 691 C C . PHE A 1 88 ? -7.429 3.051 10.409 1.00 82.44 88 PHE A C 1
ATOM 693 O O . PHE A 1 88 ? -7.066 4.118 10.898 1.00 82.44 88 PHE A O 1
ATOM 700 N N . GLY A 1 89 ? -7.265 1.915 11.099 1.00 78.44 89 GLY A N 1
ATOM 701 C CA . GLY A 1 89 ? -6.791 1.848 12.495 1.00 78.44 89 GLY A CA 1
ATOM 702 C C . GLY A 1 89 ? -5.340 2.310 12.724 1.00 78.44 89 GLY A C 1
ATOM 703 O O . GLY A 1 89 ? -4.948 2.597 13.858 1.00 78.44 89 GLY A O 1
ATOM 704 N N . LEU A 1 90 ? -4.539 2.408 11.656 1.00 83.19 90 LEU A N 1
ATOM 705 C CA . LEU A 1 90 ? -3.208 3.031 11.668 1.00 83.19 90 LEU A CA 1
ATOM 706 C C . LEU A 1 90 ? -3.186 4.441 11.062 1.00 83.19 90 LEU A C 1
ATOM 708 O O . LEU A 1 90 ? -2.169 5.119 11.184 1.00 83.19 90 LEU A O 1
ATOM 712 N N . ALA A 1 91 ? -4.287 4.904 10.464 1.00 87.69 91 ALA A N 1
ATOM 713 C CA . ALA A 1 91 ? -4.344 6.211 9.827 1.00 87.69 91 ALA A CA 1
ATOM 714 C C . ALA A 1 91 ? -4.157 7.343 10.845 1.00 87.69 91 ALA A C 1
ATOM 716 O O . ALA A 1 91 ? -4.444 7.201 12.042 1.00 87.69 91 ALA A O 1
ATOM 717 N N . ILE A 1 92 ? -3.667 8.470 10.346 1.00 89.69 92 ILE A N 1
ATOM 718 C CA . ILE A 1 92 ? -3.336 9.685 11.088 1.00 89.69 92 ILE A CA 1
ATOM 719 C C . ILE A 1 92 ? -3.877 10.892 10.322 1.00 89.69 92 ILE A C 1
ATOM 721 O O . ILE A 1 92 ? -4.039 10.840 9.106 1.00 89.69 92 ILE A O 1
ATOM 725 N N . GLU A 1 93 ? -4.149 11.982 11.030 1.00 88.88 93 GLU A N 1
ATOM 726 C CA . GLU A 1 93 ? -4.469 13.263 10.400 1.00 88.88 93 GLU A CA 1
ATOM 727 C C . GLU A 1 93 ? -3.181 14.078 10.262 1.00 88.88 93 GLU A C 1
ATOM 729 O O . GLU A 1 93 ? -2.421 14.218 11.222 1.00 88.88 93 GLU A O 1
ATOM 734 N N . VAL A 1 94 ? -2.944 14.603 9.060 1.00 89.69 94 VAL A N 1
ATOM 735 C CA . VAL A 1 94 ? -1.781 15.428 8.717 1.00 89.69 94 VAL A CA 1
ATOM 736 C C . VAL A 1 94 ? -2.295 16.757 8.170 1.00 89.69 94 VAL A C 1
ATOM 738 O O . VAL A 1 94 ? -3.065 16.776 7.209 1.00 89.69 94 VAL A O 1
ATOM 741 N N . THR A 1 95 ? -1.891 17.869 8.783 1.00 86.62 95 THR A N 1
ATOM 742 C CA . THR A 1 95 ? -2.369 19.209 8.413 1.00 86.62 95 THR A CA 1
ATOM 743 C C . THR A 1 95 ? -1.494 19.808 7.314 1.00 86.62 95 THR A C 1
ATOM 745 O O . THR A 1 95 ? -0.302 20.037 7.512 1.00 86.62 95 THR A O 1
ATOM 748 N N . GLY A 1 96 ? -2.082 20.103 6.150 1.00 88.31 96 GLY A N 1
ATOM 749 C CA . GLY A 1 96 ? -1.344 20.664 5.013 1.00 88.31 96 GLY A CA 1
ATOM 750 C C . GLY A 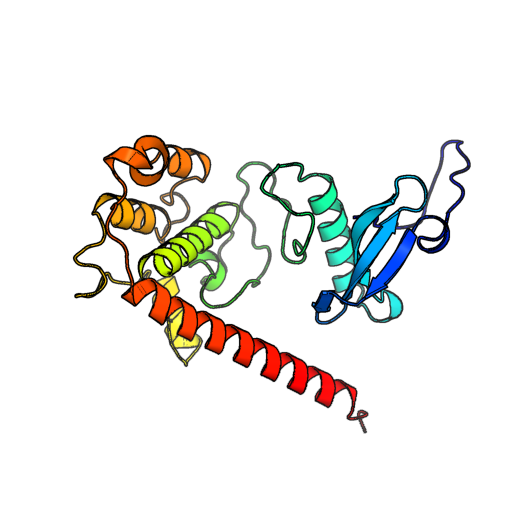1 96 ? -0.227 19.725 4.547 1.00 88.31 96 GLY A C 1
ATOM 751 O O . GLY A 1 96 ? -0.483 18.543 4.332 1.00 88.31 96 GLY A O 1
ATOM 752 N N . GLU A 1 97 ? 0.993 20.249 4.411 1.00 86.00 97 GLU A N 1
ATOM 753 C CA . GLU A 1 97 ? 2.216 19.484 4.098 1.00 86.00 97 GLU A CA 1
ATOM 754 C C . GLU A 1 97 ? 3.155 19.335 5.313 1.00 86.00 97 GLU A C 1
ATOM 756 O O . GLU A 1 97 ? 4.355 19.114 5.159 1.00 86.00 97 GLU A O 1
ATOM 761 N N . GLN A 1 98 ? 2.642 19.488 6.540 1.00 87.12 98 GLN A N 1
ATOM 762 C CA . GLN A 1 98 ? 3.458 19.316 7.744 1.00 87.12 98 GLN A CA 1
ATOM 763 C C . GLN A 1 98 ? 3.918 17.859 7.894 1.00 87.12 98 GLN A C 1
ATOM 765 O O . GLN A 1 98 ? 3.130 16.928 7.750 1.00 87.12 98 GLN A O 1
ATOM 770 N N . THR A 1 99 ? 5.191 17.664 8.238 1.00 91.44 99 THR A N 1
ATOM 771 C CA . THR A 1 99 ? 5.760 16.349 8.559 1.00 91.44 99 THR A CA 1
ATOM 772 C C . THR A 1 99 ? 6.070 16.247 10.045 1.00 91.44 99 THR A C 1
ATOM 774 O O . THR A 1 99 ? 6.716 17.137 10.601 1.00 91.44 99 THR A O 1
ATOM 777 N N . GLN A 1 100 ? 5.697 15.138 10.679 1.00 92.81 100 GLN A N 1
ATOM 778 C CA . GLN A 1 100 ? 6.007 14.866 12.083 1.00 92.81 100 GLN A CA 1
ATOM 779 C C . GLN A 1 100 ? 6.400 13.395 12.262 1.00 92.81 100 GLN A C 1
ATOM 781 O O . GLN A 1 100 ? 6.112 12.539 11.427 1.00 92.81 100 GLN A O 1
ATOM 786 N N . TRP A 1 101 ? 7.083 13.078 13.361 1.00 94.31 101 TRP A N 1
ATOM 787 C CA . TRP A 1 101 ? 7.255 11.693 13.780 1.00 94.31 101 TRP A CA 1
ATOM 788 C C . TRP A 1 101 ? 5.965 11.163 14.423 1.00 94.31 101 TRP A C 1
ATOM 790 O O . TRP A 1 101 ? 5.695 11.419 15.597 1.00 94.31 101 TRP A O 1
ATOM 800 N N . TYR A 1 102 ? 5.175 10.400 13.664 1.00 90.38 102 TYR A N 1
ATOM 801 C CA . TYR A 1 102 ? 3.944 9.760 14.158 1.00 90.38 102 TYR A CA 1
ATOM 802 C C . TYR A 1 102 ? 4.177 8.360 14.766 1.00 90.38 102 TYR A C 1
ATOM 804 O O . TYR A 1 102 ? 3.236 7.696 15.208 1.00 90.38 102 TYR A O 1
ATOM 812 N N . GLY A 1 103 ? 5.438 7.922 14.841 1.00 90.44 103 GLY A N 1
ATOM 813 C CA . GLY A 1 103 ? 5.842 6.624 15.381 1.00 90.44 103 GLY A CA 1
ATOM 814 C C . GLY A 1 103 ? 6.108 5.564 14.310 1.00 90.44 103 GLY A C 1
ATOM 815 O O . GLY A 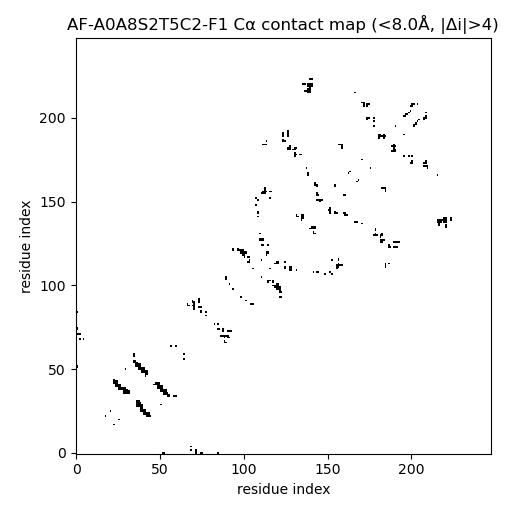1 103 ? 5.839 5.753 13.127 1.00 90.44 103 GLY A O 1
ATOM 816 N N . PHE A 1 104 ? 6.640 4.423 14.747 1.00 90.88 104 PHE A N 1
ATOM 817 C CA . PHE A 1 104 ? 6.922 3.275 13.886 1.00 90.88 104 PHE A CA 1
ATOM 818 C C . PHE A 1 104 ? 5.674 2.385 13.778 1.00 90.88 104 PHE A C 1
ATOM 820 O O . PHE A 1 104 ? 5.315 1.699 14.738 1.00 90.88 104 PHE A O 1
ATOM 827 N N . ALA A 1 105 ? 4.998 2.414 12.629 1.00 86.88 105 ALA A N 1
ATOM 828 C CA . ALA A 1 105 ? 3.803 1.619 12.355 1.00 86.88 105 ALA A CA 1
ATOM 829 C C . ALA A 1 105 ? 3.683 1.288 10.859 1.00 86.88 105 ALA A C 1
ATOM 831 O O . ALA A 1 105 ? 4.077 2.085 10.016 1.00 86.88 105 ALA A O 1
ATOM 832 N N . GLY A 1 106 ? 3.120 0.118 10.544 1.00 86.69 106 GLY A N 1
ATOM 833 C CA . GLY A 1 106 ? 2.902 -0.365 9.177 1.00 86.69 106 GLY A CA 1
ATOM 834 C C . GLY A 1 106 ? 3.303 -1.833 9.006 1.00 86.69 106 GLY A C 1
ATOM 835 O O . GLY A 1 106 ? 3.744 -2.486 9.954 1.00 86.69 106 GLY A O 1
ATOM 836 N N . THR A 1 107 ? 3.136 -2.369 7.796 1.00 88.44 107 THR A N 1
ATOM 837 C CA . THR A 1 107 ? 3.536 -3.750 7.467 1.00 88.44 107 THR A CA 1
ATOM 838 C C . THR A 1 107 ? 4.965 -3.748 6.906 1.00 88.44 107 THR A C 1
ATOM 840 O O . THR A 1 107 ? 5.186 -3.042 5.926 1.00 88.44 107 THR A O 1
ATOM 843 N N . PRO A 1 108 ? 5.920 -4.542 7.441 1.00 91.81 108 PRO A N 1
ATOM 844 C CA . PRO A 1 108 ? 7.357 -4.407 7.161 1.00 91.81 108 PRO A CA 1
ATOM 845 C C . PRO A 1 108 ? 7.777 -4.203 5.697 1.00 91.81 108 PRO A C 1
ATOM 847 O O . PRO A 1 108 ? 8.553 -3.296 5.428 1.00 91.81 108 PRO A O 1
ATOM 850 N N . GLY A 1 109 ? 7.246 -4.992 4.755 1.00 93.00 109 GLY A N 1
ATOM 851 C CA . GLY A 1 109 ? 7.600 -4.898 3.327 1.00 93.00 109 GLY A CA 1
ATOM 852 C C . GLY A 1 109 ? 7.010 -3.699 2.568 1.00 93.00 109 GLY A C 1
ATOM 853 O O . GLY A 1 109 ? 7.297 -3.546 1.390 1.00 93.00 109 GLY A O 1
ATOM 854 N N . TYR A 1 110 ? 6.188 -2.874 3.222 1.00 96.94 110 TYR A N 1
ATOM 855 C CA . TYR A 1 110 ? 5.550 -1.676 2.655 1.00 96.94 110 TYR A CA 1
ATOM 856 C C . TYR A 1 110 ? 5.957 -0.393 3.401 1.00 96.94 110 TYR A C 1
ATOM 858 O O . TYR A 1 110 ? 5.490 0.688 3.053 1.00 96.94 110 TYR A O 1
ATOM 866 N N . LEU A 1 111 ? 6.794 -0.499 4.442 1.00 97.38 111 LEU A N 1
ATOM 867 C CA . LEU A 1 111 ? 7.325 0.661 5.160 1.00 97.38 111 LEU A CA 1
ATOM 868 C C . LEU A 1 111 ? 8.230 1.474 4.232 1.00 97.38 111 LEU A C 1
ATOM 870 O O . LEU A 1 111 ? 9.017 0.897 3.483 1.00 97.38 111 LEU A O 1
ATOM 874 N N . SER A 1 112 ? 8.140 2.800 4.306 1.00 98.12 112 SER A N 1
ATOM 875 C CA . SER A 1 112 ? 8.999 3.700 3.539 1.00 98.12 112 SER A CA 1
ATOM 876 C C . SER A 1 112 ? 10.340 3.971 4.246 1.00 98.12 112 SER A C 1
ATOM 878 O O . SER A 1 112 ? 10.453 3.774 5.465 1.00 98.12 112 SER A O 1
ATOM 880 N N . PRO A 1 113 ? 11.377 4.429 3.515 1.00 98.44 113 PRO A N 1
ATOM 881 C CA . PRO A 1 113 ? 12.710 4.666 4.067 1.00 98.44 113 PRO A CA 1
ATOM 882 C C . PRO A 1 113 ? 12.708 5.620 5.260 1.00 98.44 113 PRO A C 1
ATOM 884 O O . PRO A 1 113 ? 13.361 5.332 6.260 1.00 98.44 113 PRO A O 1
ATOM 887 N N . GLU A 1 114 ? 11.957 6.718 5.183 1.00 98.12 114 GLU A N 1
ATOM 888 C CA . GLU A 1 114 ? 11.871 7.732 6.237 1.00 98.12 114 GLU A CA 1
ATOM 889 C C . GLU A 1 114 ? 11.274 7.179 7.549 1.00 98.12 114 GLU A C 1
ATOM 891 O O . GLU A 1 114 ? 11.796 7.449 8.633 1.00 98.12 114 GLU A O 1
ATOM 896 N N . VAL A 1 115 ? 10.275 6.284 7.476 1.00 97.44 115 VAL A N 1
ATOM 897 C CA . VAL A 1 115 ? 9.713 5.612 8.667 1.00 97.44 115 VAL A CA 1
ATOM 898 C C . VAL A 1 115 ? 10.746 4.682 9.316 1.00 97.44 115 VAL A C 1
ATOM 900 O O . VAL A 1 115 ? 10.859 4.637 10.543 1.00 97.44 115 VAL A O 1
ATOM 903 N N . LEU A 1 116 ? 11.543 3.968 8.510 1.00 96.81 116 LEU A N 1
ATOM 904 C CA . LEU A 1 116 ? 12.615 3.093 9.004 1.00 96.81 116 LEU A CA 1
ATOM 905 C C . LEU A 1 116 ? 13.813 3.868 9.575 1.00 96.81 116 LEU A C 1
ATOM 907 O O . LEU A 1 116 ? 14.462 3.389 10.508 1.00 96.81 116 LEU A O 1
ATOM 911 N N . LYS A 1 117 ? 14.105 5.056 9.035 1.00 96.75 117 LYS A N 1
ATOM 912 C CA . LYS A 1 117 ? 15.146 5.976 9.526 1.00 96.75 117 LYS A CA 1
ATOM 913 C C . LYS A 1 117 ? 14.719 6.765 10.770 1.00 96.75 117 LYS A C 1
ATOM 915 O O . LYS A 1 117 ? 15.572 7.363 11.417 1.00 96.75 117 LYS A O 1
ATOM 920 N N . LYS A 1 118 ? 13.436 6.694 11.150 1.00 96.62 118 LYS A N 1
ATOM 921 C CA . LYS A 1 118 ? 12.802 7.468 12.235 1.00 96.62 118 LYS A CA 1
ATOM 922 C C . LYS A 1 118 ? 12.764 8.979 11.965 1.00 96.62 118 LYS A C 1
ATOM 924 O O . LYS A 1 118 ? 12.828 9.787 12.889 1.00 96.62 118 LYS A O 1
ATOM 929 N N . GLU A 1 119 ? 12.665 9.348 10.694 1.00 96.62 119 GLU A N 1
ATOM 930 C CA . GLU A 1 119 ? 12.562 10.731 10.229 1.00 96.62 119 GLU A CA 1
ATOM 931 C C . GLU A 1 119 ? 11.096 11.215 10.295 1.00 96.62 119 GLU A C 1
ATOM 933 O O . GLU A 1 119 ? 10.173 10.393 10.253 1.00 96.62 119 GLU A O 1
ATOM 938 N N . PRO A 1 120 ? 10.833 12.533 10.403 1.00 96.38 120 PRO A N 1
ATOM 939 C CA . PRO A 1 120 ? 9.487 13.079 10.245 1.00 96.38 120 PRO A CA 1
ATOM 940 C C . PRO A 1 120 ? 8.896 12.700 8.883 1.00 96.38 120 PRO A C 1
ATOM 942 O O . PRO A 1 120 ? 9.562 12.828 7.858 1.00 96.38 120 PRO A O 1
ATOM 945 N N . TYR A 1 121 ? 7.638 12.263 8.864 1.00 96.75 121 TYR A N 1
ATOM 946 C CA . TYR A 1 121 ? 6.970 11.807 7.646 1.00 96.75 121 TYR A CA 1
ATOM 947 C C . TYR A 1 121 ? 5.563 12.398 7.505 1.00 96.75 121 TYR A C 1
ATOM 949 O O . TYR A 1 121 ? 5.085 13.126 8.374 1.00 96.75 121 TYR A O 1
ATOM 957 N N . GLY A 1 122 ? 4.918 12.114 6.375 1.00 95.62 122 GLY A N 1
ATOM 958 C CA . GLY A 1 122 ? 3.584 12.589 6.011 1.00 95.62 122 GLY A CA 1
ATOM 959 C C . GLY A 1 122 ? 3.052 11.807 4.808 1.00 95.62 122 GLY A C 1
ATOM 960 O O . GLY A 1 122 ? 3.451 10.665 4.595 1.00 95.62 122 GLY A O 1
ATOM 961 N N . LYS A 1 123 ? 2.210 12.432 3.979 1.00 96.69 123 LYS A N 1
ATOM 962 C CA . LYS A 1 123 ? 1.541 11.816 2.808 1.00 96.69 123 LYS A CA 1
ATOM 963 C C . LYS A 1 123 ? 2.428 10.943 1.887 1.00 96.69 123 LYS A C 1
ATOM 965 O O . LYS A 1 123 ? 1.920 9.936 1.398 1.00 96.69 123 LYS A O 1
ATOM 970 N N . PRO A 1 124 ? 3.723 11.246 1.628 1.00 97.81 124 PRO A N 1
ATOM 971 C CA . PRO A 1 124 ? 4.542 10.429 0.726 1.00 97.81 124 PRO A CA 1
ATOM 972 C C . PRO A 1 124 ? 4.747 8.964 1.147 1.00 97.81 124 PRO A C 1
ATOM 974 O O . PRO A 1 124 ? 5.152 8.164 0.299 1.00 97.81 124 PRO A O 1
ATOM 977 N N . VAL A 1 125 ? 4.482 8.582 2.407 1.00 97.75 125 VAL A N 1
ATOM 978 C CA . VAL A 1 125 ? 4.593 7.175 2.851 1.00 97.75 125 VAL A CA 1
ATOM 979 C C . VAL A 1 125 ? 3.617 6.259 2.105 1.00 97.75 125 VAL A C 1
ATOM 981 O O . VAL A 1 125 ? 3.985 5.146 1.729 1.00 97.75 125 VAL A O 1
ATOM 984 N N . ASP A 1 126 ? 2.412 6.750 1.803 1.00 97.56 126 ASP A N 1
ATOM 985 C CA . ASP A 1 126 ? 1.389 5.978 1.091 1.00 97.56 126 ASP A CA 1
ATOM 986 C C . ASP A 1 126 ? 1.773 5.772 -0.380 1.00 97.56 126 ASP A C 1
ATOM 988 O O . ASP A 1 126 ? 1.513 4.717 -0.953 1.00 97.56 126 ASP A O 1
ATOM 992 N N . ILE A 1 127 ? 2.477 6.736 -0.987 1.00 98.62 127 ILE A N 1
ATOM 993 C CA . ILE A 1 127 ? 2.989 6.605 -2.359 1.00 98.62 127 ILE A CA 1
ATOM 994 C C . ILE A 1 127 ? 4.048 5.503 -2.453 1.00 98.62 127 ILE A C 1
ATOM 996 O O . ILE A 1 127 ? 4.045 4.732 -3.411 1.00 98.62 127 ILE A O 1
ATOM 1000 N N . TRP A 1 128 ? 4.925 5.391 -1.452 1.00 98.69 128 TRP A N 1
ATOM 1001 C CA . TRP A 1 128 ? 5.896 4.298 -1.394 1.00 98.69 128 TRP A CA 1
ATOM 1002 C C . TRP A 1 128 ? 5.188 2.938 -1.335 1.00 98.69 128 TRP A C 1
ATOM 1004 O O . TRP A 1 128 ? 5.507 2.035 -2.109 1.00 98.69 128 TRP A O 1
ATOM 1014 N N . ALA A 1 129 ? 4.170 2.810 -0.477 1.00 98.06 129 ALA A N 1
ATOM 1015 C CA . ALA A 1 129 ? 3.351 1.603 -0.403 1.00 98.06 129 ALA A CA 1
ATOM 1016 C C . ALA A 1 129 ? 2.628 1.308 -1.734 1.00 98.06 129 ALA A C 1
ATOM 1018 O O . ALA A 1 129 ? 2.599 0.153 -2.160 1.00 98.06 129 ALA A O 1
ATOM 1019 N N . CYS A 1 130 ? 2.123 2.329 -2.437 1.00 98.31 130 CYS A N 1
ATOM 1020 C CA . CYS A 1 130 ? 1.573 2.192 -3.789 1.00 98.31 130 CYS A CA 1
ATOM 1021 C C . CYS A 1 130 ? 2.611 1.690 -4.805 1.00 98.31 130 CYS A C 1
ATOM 1023 O O . CYS A 1 130 ? 2.273 0.829 -5.612 1.00 98.31 130 CYS A O 1
ATOM 1025 N N . GLY A 1 131 ? 3.866 2.148 -4.742 1.00 98.69 131 GLY A N 1
ATOM 1026 C CA . GLY A 1 131 ? 4.958 1.637 -5.582 1.00 98.69 131 GLY A CA 1
ATOM 1027 C C . GLY A 1 131 ? 5.240 0.152 -5.343 1.00 98.69 131 GLY A C 1
ATOM 1028 O O . GLY A 1 131 ? 5.335 -0.625 -6.293 1.00 98.69 131 GLY A O 1
ATOM 1029 N N . VAL A 1 132 ? 5.273 -0.269 -4.072 1.00 98.56 132 VAL A N 1
ATOM 1030 C CA . VAL A 1 132 ? 5.406 -1.685 -3.684 1.00 98.56 132 VAL A CA 1
ATOM 1031 C C . VAL A 1 132 ? 4.226 -2.518 -4.203 1.00 98.56 132 VAL A C 1
ATOM 1033 O O . VAL A 1 132 ? 4.428 -3.605 -4.743 1.00 98.56 132 VAL A O 1
ATOM 1036 N N . ILE A 1 133 ? 2.993 -2.015 -4.076 1.00 97.69 133 ILE A N 1
ATOM 1037 C CA . ILE A 1 133 ? 1.785 -2.688 -4.579 1.00 97.69 133 ILE A CA 1
ATOM 1038 C C . ILE A 1 133 ? 1.810 -2.788 -6.109 1.00 97.69 133 ILE A C 1
ATOM 1040 O O . ILE A 1 133 ? 1.531 -3.859 -6.643 1.00 97.69 133 ILE A O 1
ATOM 1044 N N . LEU A 1 134 ? 2.172 -1.714 -6.816 1.00 98.25 134 LEU A N 1
ATOM 1045 C CA . LEU A 1 134 ? 2.260 -1.688 -8.276 1.00 98.25 134 LEU A CA 1
ATOM 1046 C C . LEU A 1 134 ? 3.283 -2.707 -8.795 1.00 98.25 134 LEU A C 1
ATOM 1048 O O . LEU A 1 134 ? 2.967 -3.465 -9.708 1.00 98.25 134 LEU A O 1
ATOM 1052 N N . TYR A 1 135 ? 4.457 -2.797 -8.165 1.00 98.50 135 TYR A N 1
ATOM 1053 C CA . TYR A 1 135 ? 5.454 -3.825 -8.473 1.00 98.50 135 TYR A CA 1
ATOM 1054 C C . TYR A 1 135 ? 4.859 -5.241 -8.326 1.00 98.50 135 TYR A C 1
ATOM 1056 O O . TYR A 1 135 ? 4.900 -6.038 -9.266 1.00 98.50 135 TYR A O 1
ATOM 1064 N N . ILE A 1 136 ? 4.205 -5.534 -7.193 1.00 96.94 136 ILE A N 1
ATOM 1065 C CA . ILE A 1 136 ? 3.550 -6.834 -6.945 1.00 96.94 136 ILE A CA 1
ATOM 1066 C C . ILE A 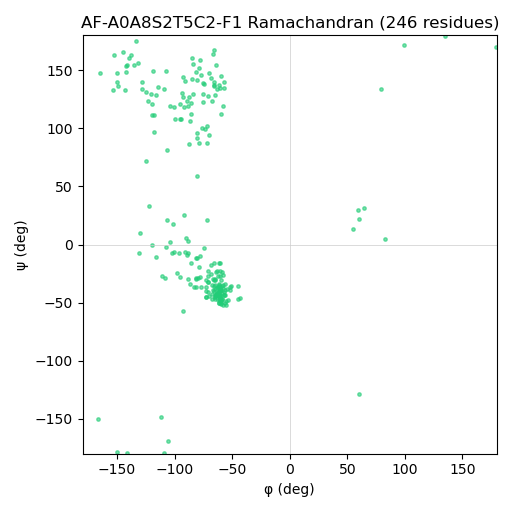1 136 ? 2.443 -7.120 -7.974 1.00 96.94 136 ILE A C 1
ATOM 1068 O O . ILE A 1 136 ? 2.284 -8.265 -8.388 1.00 96.94 136 ILE A O 1
ATOM 1072 N N . LEU A 1 137 ? 1.684 -6.116 -8.416 1.00 95.12 137 LEU A N 1
ATOM 1073 C CA . LEU A 1 137 ? 0.630 -6.295 -9.421 1.00 95.12 137 LEU A CA 1
ATOM 1074 C C . LEU A 1 137 ? 1.173 -6.637 -10.819 1.00 95.12 137 LEU A C 1
ATOM 1076 O O . LEU A 1 137 ? 0.455 -7.267 -11.593 1.00 95.12 137 LEU A O 1
ATOM 1080 N N . LEU A 1 138 ? 2.414 -6.257 -11.146 1.00 95.62 138 LEU A N 1
ATOM 1081 C CA . LEU A 1 138 ? 3.017 -6.524 -12.457 1.00 95.62 138 LEU A CA 1
ATOM 1082 C C . LEU A 1 138 ? 3.693 -7.897 -12.558 1.00 95.62 138 LEU A C 1
ATOM 1084 O O . LEU A 1 138 ? 3.627 -8.507 -13.627 1.00 95.62 138 LEU A O 1
ATOM 1088 N N . VAL A 1 139 ? 4.303 -8.403 -11.476 1.00 95.62 139 VAL A N 1
ATOM 1089 C CA . VAL A 1 139 ? 5.085 -9.668 -11.492 1.00 95.62 139 VAL A CA 1
ATOM 1090 C C . VAL A 1 139 ? 4.757 -10.669 -10.374 1.00 95.62 139 VAL A C 1
ATOM 1092 O O . VAL A 1 139 ? 5.198 -11.813 -10.405 1.00 95.62 139 VAL A O 1
ATOM 1095 N N . GLY A 1 140 ? 3.927 -10.298 -9.399 1.00 93.69 140 GLY A N 1
ATOM 1096 C CA . GLY A 1 140 ? 3.397 -11.212 -8.381 1.00 93.69 140 GLY A CA 1
ATOM 1097 C C . GLY A 1 140 ? 4.302 -11.493 -7.180 1.00 93.69 140 GLY A C 1
ATOM 1098 O O . GLY A 1 140 ? 3.925 -12.291 -6.320 1.00 93.69 140 GLY A O 1
ATOM 1099 N N . TYR A 1 141 ? 5.452 -10.826 -7.076 1.00 93.88 141 TYR A N 1
ATOM 1100 C CA . TYR A 1 141 ? 6.360 -10.864 -5.925 1.00 93.88 141 TYR A CA 1
ATOM 1101 C C . TYR A 1 141 ? 6.774 -9.436 -5.507 1.00 93.88 141 TYR A C 1
ATOM 1103 O O . TYR A 1 141 ? 6.642 -8.513 -6.309 1.00 93.88 141 TYR A O 1
ATOM 1111 N N . PRO A 1 142 ? 7.188 -9.204 -4.245 1.00 96.69 142 PRO A N 1
ATOM 1112 C CA . PRO A 1 142 ? 7.537 -7.866 -3.755 1.00 96.69 142 PRO A CA 1
ATOM 1113 C C . PRO A 1 142 ? 8.944 -7.403 -4.190 1.00 96.69 142 PRO A C 1
ATOM 1115 O O . PRO A 1 142 ? 9.831 -8.246 -4.301 1.00 96.69 142 PRO A O 1
ATOM 1118 N N . PRO A 1 143 ? 9.175 -6.080 -4.335 1.00 98.00 143 PRO A N 1
ATOM 1119 C CA . PRO A 1 143 ? 10.483 -5.505 -4.682 1.00 98.00 143 PRO A CA 1
ATOM 1120 C C . PRO A 1 143 ? 11.517 -5.601 -3.554 1.00 98.00 143 PRO A C 1
ATOM 1122 O O . PRO A 1 143 ? 12.712 -5.627 -3.814 1.00 98.00 143 PRO A O 1
ATOM 1125 N N . PHE A 1 144 ? 11.061 -5.644 -2.298 1.00 97.81 144 PHE A N 1
ATOM 1126 C CA . PHE A 1 144 ? 11.913 -5.781 -1.119 1.00 97.81 144 PHE A CA 1
ATOM 1127 C C . PHE A 1 144 ? 11.523 -7.051 -0.375 1.00 97.81 144 PHE A C 1
ATOM 1129 O O . PHE A 1 144 ? 10.368 -7.208 0.048 1.00 97.81 144 PHE A O 1
ATOM 1136 N N . TRP A 1 145 ? 12.474 -7.966 -0.206 1.00 94.38 145 TRP A N 1
ATOM 1137 C CA . TRP A 1 145 ? 12.231 -9.213 0.497 1.00 94.38 145 TRP A CA 1
ATOM 1138 C C . TRP A 1 145 ? 13.494 -9.786 1.136 1.00 94.38 145 TRP A C 1
ATOM 1140 O O . TRP A 1 145 ? 14.539 -9.921 0.506 1.00 94.38 145 TRP A O 1
ATOM 1150 N N . ASP A 1 146 ? 13.356 -10.181 2.397 1.00 95.25 146 ASP A N 1
ATOM 1151 C CA . ASP A 1 146 ? 14.296 -11.037 3.110 1.00 95.25 146 ASP A CA 1
ATOM 1152 C C . ASP A 1 146 ? 13.513 -11.795 4.201 1.00 95.25 146 ASP A C 1
ATOM 1154 O O . ASP A 1 146 ? 12.386 -11.424 4.561 1.00 95.25 146 ASP A O 1
ATOM 1158 N N . GLU A 1 147 ? 14.096 -12.866 4.727 1.00 91.88 147 GLU A N 1
ATOM 1159 C CA . GLU A 1 147 ? 13.605 -13.554 5.925 1.00 91.88 147 GLU A CA 1
ATOM 1160 C C . GLU A 1 147 ? 14.062 -12.836 7.202 1.00 91.88 147 GLU A C 1
ATOM 1162 O O . GLU A 1 147 ? 13.338 -12.816 8.199 1.00 91.88 147 GLU A O 1
ATOM 1167 N N . ASP A 1 148 ? 15.222 -12.178 7.143 1.00 95.50 148 ASP A N 1
ATOM 1168 C CA . ASP A 1 148 ? 15.756 -11.325 8.197 1.00 95.50 148 ASP A CA 1
ATOM 1169 C C . ASP A 1 148 ? 15.200 -9.897 8.080 1.00 95.50 148 ASP A C 1
ATOM 1171 O O . ASP A 1 148 ? 15.374 -9.200 7.076 1.00 95.50 148 ASP A O 1
ATOM 1175 N N . GLN A 1 149 ? 14.537 -9.427 9.139 1.00 93.62 149 GLN A N 1
ATOM 1176 C CA . GLN A 1 149 ? 13.910 -8.102 9.141 1.00 93.62 149 GLN A CA 1
ATOM 1177 C C . GLN A 1 149 ? 14.924 -6.954 9.048 1.00 93.62 149 GLN A C 1
ATOM 1179 O O . GLN A 1 149 ? 14.600 -5.908 8.490 1.00 93.62 149 GLN A O 1
ATOM 1184 N N . HIS A 1 150 ? 16.139 -7.119 9.574 1.00 95.69 150 HIS A N 1
ATOM 1185 C CA . HIS A 1 150 ? 17.172 -6.090 9.526 1.00 95.69 150 HIS A CA 1
ATOM 1186 C C . HIS A 1 150 ? 17.746 -5.951 8.109 1.00 95.69 150 HIS A C 1
ATOM 1188 O O . HIS A 1 150 ? 17.918 -4.828 7.630 1.00 95.69 150 HIS A O 1
ATOM 1194 N N . ARG A 1 151 ? 17.956 -7.067 7.397 1.00 97.56 151 ARG A N 1
ATOM 1195 C CA . ARG A 1 151 ? 18.332 -7.048 5.973 1.00 97.56 151 ARG A CA 1
ATOM 1196 C C . ARG A 1 151 ? 17.226 -6.459 5.097 1.00 97.56 151 ARG A C 1
ATOM 1198 O O . ARG A 1 151 ? 17.522 -5.549 4.325 1.00 97.56 151 ARG A O 1
ATOM 1205 N N . LEU A 1 152 ? 15.962 -6.850 5.299 1.00 97.56 152 LEU A N 1
ATOM 1206 C CA . LEU A 1 152 ? 14.806 -6.230 4.631 1.00 97.56 152 LEU A CA 1
ATOM 1207 C C . LEU A 1 152 ? 14.776 -4.705 4.836 1.00 97.56 152 LEU A C 1
ATOM 1209 O O . LEU A 1 152 ? 14.639 -3.942 3.882 1.00 97.56 152 LEU A O 1
ATOM 1213 N N . TYR A 1 153 ? 14.945 -4.235 6.075 1.00 98.00 153 TYR A N 1
ATOM 1214 C CA . TYR A 1 153 ? 14.971 -2.800 6.362 1.00 98.00 153 TYR A CA 1
ATOM 1215 C C . TYR A 1 153 ? 16.170 -2.088 5.728 1.00 98.00 153 TYR A C 1
ATOM 1217 O O . TYR A 1 153 ? 16.056 -0.916 5.373 1.00 98.00 153 TYR A O 1
ATOM 1225 N N . ASN A 1 154 ? 17.311 -2.759 5.561 1.00 98.12 154 ASN A N 1
ATOM 1226 C CA . ASN A 1 154 ? 18.459 -2.194 4.855 1.00 98.12 154 ASN A CA 1
ATOM 1227 C C . ASN A 1 154 ? 18.210 -2.088 3.342 1.00 98.12 154 ASN A C 1
ATOM 1229 O O . ASN A 1 154 ? 18.507 -1.031 2.790 1.00 98.12 154 ASN A O 1
ATOM 1233 N N . GLN A 1 155 ? 17.587 -3.093 2.707 1.00 98.38 155 GLN A N 1
ATOM 1234 C CA . GLN A 1 155 ? 17.151 -3.012 1.302 1.00 98.38 155 GLN A CA 1
ATOM 1235 C C . GLN A 1 155 ? 16.230 -1.800 1.082 1.00 98.38 155 GLN A C 1
ATOM 1237 O O . GLN A 1 155 ? 16.516 -0.946 0.246 1.00 98.38 155 GLN A O 1
ATOM 1242 N N . ILE A 1 156 ? 15.178 -1.669 1.904 1.00 98.50 156 ILE A N 1
ATOM 1243 C CA . ILE A 1 156 ? 14.209 -0.563 1.827 1.00 98.50 156 ILE A CA 1
ATOM 1244 C C . ILE A 1 156 ? 14.903 0.794 2.022 1.00 98.50 156 ILE A C 1
ATOM 1246 O O . ILE A 1 156 ? 14.747 1.685 1.191 1.00 98.50 156 ILE A O 1
ATOM 1250 N N . LYS A 1 157 ? 15.708 0.968 3.084 1.00 98.38 157 LYS A N 1
ATOM 1251 C CA . LYS A 1 157 ? 16.412 2.240 3.359 1.00 98.38 157 LYS A CA 1
ATOM 1252 C C . LYS A 1 157 ? 17.363 2.664 2.234 1.00 98.38 157 LYS A C 1
ATOM 1254 O O . LYS A 1 157 ? 17.577 3.867 2.072 1.00 98.38 157 LYS A O 1
ATOM 1259 N N . ALA A 1 158 ? 17.932 1.696 1.514 1.00 98.12 158 ALA A N 1
ATOM 1260 C CA . ALA A 1 158 ? 18.817 1.902 0.372 1.00 98.12 158 ALA A CA 1
ATOM 1261 C C . ALA A 1 158 ? 18.075 2.016 -0.973 1.00 98.12 158 ALA A C 1
ATOM 1263 O O . ALA A 1 158 ? 18.719 2.304 -1.975 1.00 98.12 158 ALA A O 1
ATOM 1264 N N . GLY A 1 159 ? 16.755 1.781 -1.014 1.00 97.88 159 GLY A N 1
ATOM 1265 C CA . GLY A 1 159 ? 15.991 1.673 -2.262 1.00 97.88 159 GLY A CA 1
ATOM 1266 C C . GLY A 1 159 ? 16.495 0.558 -3.183 1.00 97.88 159 GLY A C 1
ATOM 1267 O O . GLY A 1 159 ? 16.397 0.684 -4.396 1.00 97.88 159 GLY A O 1
ATOM 1268 N N . ALA A 1 160 ? 17.060 -0.510 -2.614 1.00 98.06 160 ALA A N 1
ATOM 1269 C CA . ALA A 1 160 ? 17.639 -1.621 -3.359 1.00 98.06 160 ALA A CA 1
ATOM 1270 C C . ALA A 1 160 ? 16.544 -2.595 -3.822 1.00 98.06 160 ALA A C 1
ATOM 1272 O O . ALA A 1 160 ? 16.174 -3.512 -3.090 1.00 98.06 160 ALA A O 1
ATOM 1273 N N . TYR A 1 161 ? 16.034 -2.357 -5.029 1.00 98.38 161 TYR A N 1
ATOM 1274 C CA . TYR A 1 161 ? 15.181 -3.255 -5.809 1.00 98.38 161 TYR A CA 1
ATOM 1275 C C . TYR A 1 161 ? 15.634 -3.225 -7.275 1.00 98.38 161 TYR A C 1
ATOM 1277 O O . TYR A 1 161 ? 16.339 -2.305 -7.695 1.00 98.38 161 TYR A O 1
ATOM 1285 N N . ASP A 1 162 ? 15.223 -4.220 -8.053 1.00 98.12 162 ASP A N 1
ATOM 1286 C CA . ASP A 1 162 ? 15.569 -4.363 -9.463 1.00 98.12 162 ASP A CA 1
ATOM 1287 C C . ASP A 1 162 ? 14.388 -4.878 -10.305 1.00 98.12 162 ASP A C 1
ATOM 1289 O O . ASP A 1 162 ? 13.268 -5.080 -9.824 1.00 98.12 162 ASP A O 1
ATOM 1293 N N . TYR A 1 163 ? 14.641 -5.046 -11.603 1.00 98.31 163 TYR A N 1
ATOM 1294 C CA . TYR A 1 163 ? 13.682 -5.512 -12.601 1.00 98.31 163 TYR A CA 1
ATOM 1295 C C . TYR A 1 163 ? 14.250 -6.747 -13.325 1.00 98.31 163 TYR A C 1
ATOM 1297 O O . TYR A 1 163 ? 14.686 -6.618 -14.471 1.00 98.31 163 TYR A O 1
ATOM 1305 N N . PRO A 1 164 ? 14.321 -7.918 -12.662 1.00 96.94 164 PRO A N 1
ATOM 1306 C CA . PRO A 1 164 ? 15.018 -9.085 -13.193 1.00 96.94 164 PRO A CA 1
ATOM 1307 C C . PRO A 1 164 ? 14.303 -9.713 -14.397 1.00 96.94 164 PRO A C 1
ATOM 1309 O O . PRO A 1 164 ? 13.074 -9.707 -14.508 1.00 96.94 164 PRO A O 1
ATOM 1312 N N . SER A 1 165 ? 15.103 -10.275 -15.295 1.00 95.25 165 SER A N 1
ATOM 1313 C CA . SER A 1 165 ? 14.648 -11.085 -16.424 1.00 95.25 165 SER A CA 1
ATOM 1314 C C . SER A 1 165 ? 14.363 -12.531 -15.981 1.00 95.25 165 SER A C 1
ATOM 1316 O O . SER A 1 165 ? 15.092 -13.042 -15.125 1.00 95.25 165 SER A O 1
ATOM 1318 N N . PRO A 1 166 ? 13.396 -13.233 -16.605 1.00 94.94 166 PRO A N 1
ATOM 1319 C CA . PRO A 1 166 ? 12.585 -12.794 -17.747 1.00 94.94 166 PRO A CA 1
ATOM 1320 C C . PRO A 1 166 ? 11.328 -11.984 -17.376 1.00 94.94 166 PRO A C 1
ATOM 1322 O O . PRO A 1 166 ? 10.747 -11.327 -18.243 1.00 94.94 166 PRO A O 1
ATOM 1325 N N . GLU A 1 167 ? 10.888 -12.000 -16.113 1.00 93.56 167 GLU A N 1
ATOM 1326 C CA . GLU A 1 167 ? 9.558 -11.516 -15.716 1.00 93.56 167 GLU A CA 1
ATOM 1327 C C . GLU A 1 167 ? 9.347 -10.020 -15.992 1.00 93.56 167 GLU A C 1
ATOM 1329 O O . GLU A 1 167 ? 8.211 -9.593 -16.219 1.00 93.56 167 GLU A O 1
ATOM 1334 N N . TRP A 1 168 ? 10.413 -9.213 -16.010 1.00 96.75 168 TRP A N 1
ATOM 1335 C CA . TRP A 1 168 ? 10.343 -7.779 -16.309 1.00 96.75 168 TRP A CA 1
ATOM 1336 C C . TRP A 1 168 ? 10.645 -7.394 -17.758 1.00 96.75 168 TRP A C 1
ATOM 1338 O O . TRP A 1 168 ? 10.430 -6.230 -18.112 1.00 96.75 168 TRP A O 1
ATOM 1348 N N . ASP A 1 169 ? 11.093 -8.308 -18.618 1.00 95.12 169 ASP A N 1
ATOM 1349 C CA . ASP A 1 169 ? 11.491 -7.977 -19.999 1.00 95.12 169 ASP A CA 1
ATOM 1350 C C . ASP A 1 169 ? 10.293 -7.502 -20.830 1.00 95.12 169 ASP A C 1
ATOM 1352 O O . ASP A 1 169 ? 10.382 -6.567 -21.623 1.00 95.12 169 ASP A O 1
ATOM 1356 N N . THR A 1 170 ? 9.126 -8.097 -20.575 1.00 94.31 170 THR A N 1
ATOM 1357 C CA . THR A 1 170 ? 7.851 -7.752 -21.221 1.00 94.31 170 THR A CA 1
ATOM 1358 C C . THR A 1 170 ? 7.057 -6.668 -20.478 1.00 94.31 170 THR A C 1
ATOM 1360 O O . THR A 1 170 ? 5.916 -6.383 -20.848 1.00 94.31 170 THR A O 1
ATOM 1363 N N . VAL A 1 171 ? 7.611 -6.065 -19.418 1.00 96.00 171 VAL A N 1
ATOM 1364 C CA . VAL A 1 171 ? 6.982 -4.941 -18.707 1.00 96.00 171 VAL A CA 1
ATOM 1365 C C . VAL A 1 171 ? 7.420 -3.620 -19.338 1.00 96.00 171 VAL A C 1
ATOM 1367 O O . VAL A 1 171 ? 8.609 -3.310 -19.402 1.00 96.00 171 VAL A O 1
ATOM 1370 N N . THR A 1 172 ? 6.445 -2.812 -19.763 1.00 97.12 172 THR A N 1
ATOM 1371 C CA . THR A 1 172 ? 6.671 -1.527 -20.444 1.00 97.12 172 THR A CA 1
ATOM 1372 C C . THR A 1 172 ? 7.529 -0.567 -19.616 1.00 97.12 172 THR A C 1
ATOM 1374 O O . THR A 1 172 ? 7.289 -0.402 -18.418 1.00 97.12 172 THR A O 1
ATOM 1377 N N . THR A 1 173 ? 8.448 0.152 -20.266 1.00 97.56 173 THR A N 1
ATOM 1378 C CA . THR A 1 173 ? 9.329 1.159 -19.642 1.00 97.56 173 THR A CA 1
ATOM 1379 C C . THR A 1 173 ? 8.567 2.200 -18.820 1.00 97.56 173 THR A C 1
ATOM 1381 O O . THR A 1 173 ? 9.015 2.584 -17.746 1.00 97.56 173 THR A O 1
ATOM 1384 N N . GLU A 1 174 ? 7.376 2.607 -19.264 1.00 98.19 174 GLU A N 1
ATOM 1385 C CA . GLU A 1 174 ? 6.537 3.576 -18.548 1.00 98.19 174 GLU A CA 1
ATOM 1386 C C . GLU A 1 174 ? 5.917 3.019 -17.251 1.00 98.19 174 GLU A C 1
ATOM 1388 O O . GLU A 1 174 ? 5.621 3.782 -16.336 1.00 98.19 174 GLU A O 1
ATOM 1393 N N . ALA A 1 175 ? 5.783 1.696 -17.116 1.00 98.06 175 ALA A N 1
ATOM 1394 C CA . ALA A 1 175 ? 5.403 1.075 -15.844 1.00 98.06 175 ALA A CA 1
ATOM 1395 C C . ALA A 1 175 ? 6.569 1.123 -14.844 1.00 98.06 175 ALA A C 1
ATOM 1397 O O . ALA A 1 175 ? 6.380 1.510 -13.692 1.00 98.06 175 ALA A O 1
ATOM 1398 N N . LYS A 1 176 ? 7.783 0.790 -15.314 1.00 98.62 176 LYS A N 1
ATOM 1399 C CA . LYS A 1 176 ? 9.031 0.865 -14.533 1.00 98.62 176 LYS A CA 1
ATOM 1400 C C . LYS A 1 176 ? 9.279 2.304 -14.060 1.00 98.62 176 LYS A C 1
ATOM 1402 O O . LYS A 1 176 ? 9.395 2.538 -12.867 1.00 98.62 176 LYS A O 1
ATOM 1407 N N . ARG A 1 177 ? 9.164 3.295 -14.954 1.00 98.50 177 ARG A N 1
ATOM 1408 C CA . ARG A 1 177 ? 9.258 4.730 -14.613 1.00 98.50 177 ARG A CA 1
ATOM 1409 C C . ARG A 1 177 ? 8.273 5.191 -13.542 1.00 98.50 177 ARG A C 1
ATOM 1411 O O . ARG A 1 177 ? 8.638 6.008 -12.694 1.00 98.50 177 ARG A O 1
ATOM 1418 N N . LEU A 1 178 ? 7.035 4.691 -13.564 1.00 98.69 178 LEU A N 1
ATOM 1419 C CA . LEU A 1 178 ? 6.057 5.022 -12.530 1.00 98.69 178 LEU A CA 1
ATOM 1420 C C . LEU A 1 178 ? 6.461 4.423 -11.176 1.00 98.69 178 LEU A C 1
ATOM 1422 O O . LEU A 1 178 ? 6.392 5.119 -10.164 1.00 98.69 178 LEU A O 1
ATOM 1426 N N . ILE A 1 179 ? 6.934 3.173 -11.164 1.00 98.81 179 ILE A N 1
ATOM 1427 C CA . ILE A 1 179 ? 7.483 2.529 -9.964 1.00 98.81 179 ILE A CA 1
ATOM 1428 C C . ILE A 1 179 ? 8.700 3.302 -9.447 1.00 98.81 179 ILE A C 1
ATOM 1430 O O . ILE A 1 179 ? 8.710 3.642 -8.270 1.00 98.81 179 ILE A O 1
ATOM 1434 N N . ASP A 1 180 ? 9.657 3.674 -10.301 1.00 98.75 180 ASP A N 1
ATOM 1435 C CA . ASP A 1 180 ? 10.848 4.449 -9.917 1.00 98.75 180 ASP A CA 1
ATOM 1436 C C . ASP A 1 180 ? 10.472 5.798 -9.278 1.00 98.75 180 ASP A C 1
ATOM 1438 O O . ASP A 1 180 ? 11.084 6.257 -8.309 1.00 98.75 180 ASP A O 1
ATOM 1442 N N . SER A 1 181 ? 9.409 6.421 -9.793 1.00 98.69 181 SER A N 1
ATOM 1443 C CA . SER A 1 181 ? 8.867 7.685 -9.287 1.00 98.69 181 SER A CA 1
ATOM 1444 C C . SER A 1 181 ? 8.145 7.526 -7.938 1.00 98.69 181 SER A C 1
ATOM 1446 O O . SER A 1 181 ? 8.154 8.451 -7.120 1.00 98.69 181 SER A O 1
ATOM 1448 N N . MET A 1 182 ? 7.539 6.360 -7.680 1.00 98.81 182 MET A N 1
ATOM 1449 C CA . MET A 1 182 ? 6.887 6.008 -6.408 1.00 98.81 182 MET A CA 1
ATOM 1450 C C . MET A 1 182 ? 7.874 5.492 -5.348 1.00 98.81 182 MET A C 1
ATOM 1452 O O . MET A 1 182 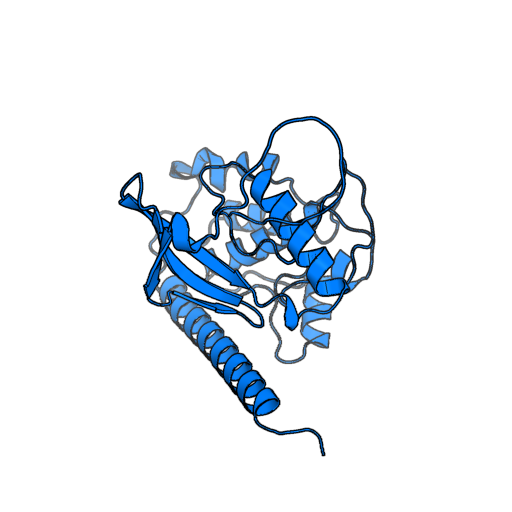? 7.732 5.812 -4.170 1.00 98.81 182 MET A O 1
ATOM 1456 N N . LEU A 1 183 ? 8.896 4.736 -5.752 1.00 98.75 183 LEU A N 1
ATOM 1457 C CA . LEU A 1 183 ? 9.944 4.163 -4.900 1.00 98.75 183 LEU A CA 1
ATOM 1458 C C . LEU A 1 183 ? 11.175 5.079 -4.786 1.00 98.75 183 LEU A C 1
ATOM 1460 O O . LEU A 1 183 ? 12.283 4.634 -4.484 1.00 98.75 183 LEU A O 1
ATOM 1464 N N . ASN A 1 184 ? 10.990 6.388 -4.977 1.00 98.62 184 ASN A N 1
ATOM 1465 C CA . ASN A 1 184 ? 12.041 7.363 -4.720 1.00 9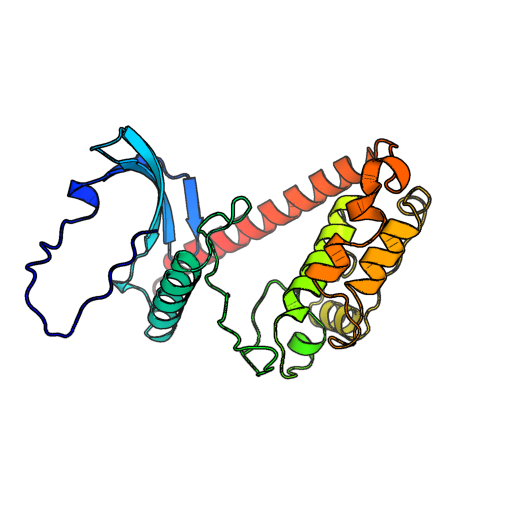8.62 184 ASN A CA 1
ATOM 1466 C C . ASN A 1 184 ? 12.333 7.439 -3.210 1.00 98.62 184 ASN A C 1
ATOM 1468 O O . ASN A 1 184 ? 11.443 7.720 -2.397 1.00 98.62 184 ASN A O 1
ATOM 1472 N N . ILE A 1 185 ? 13.593 7.206 -2.832 1.00 98.44 185 ILE A N 1
ATOM 1473 C CA . ILE A 1 185 ? 14.047 7.206 -1.433 1.00 98.44 185 ILE A CA 1
ATOM 1474 C C . ILE A 1 185 ? 13.826 8.574 -0.779 1.00 98.44 185 ILE A C 1
ATOM 1476 O O . ILE A 1 185 ? 13.528 8.636 0.411 1.00 98.44 185 ILE A O 1
ATOM 1480 N N . ASN A 1 186 ? 13.957 9.666 -1.539 1.00 97.88 186 ASN A N 1
ATOM 1481 C CA . ASN A 1 186 ? 13.720 11.008 -1.028 1.00 97.88 186 ASN A CA 1
ATOM 1482 C C . ASN A 1 186 ? 12.219 11.354 -1.136 1.00 97.88 186 ASN A C 1
ATOM 1484 O O . ASN A 1 186 ? 11.731 11.536 -2.257 1.00 97.88 186 ASN A O 1
ATOM 1488 N N . PRO A 1 187 ? 11.484 11.502 -0.015 1.00 97.69 187 PRO A N 1
ATOM 1489 C CA . PRO A 1 187 ? 10.044 11.750 -0.044 1.00 97.69 187 PRO A CA 1
ATOM 1490 C C . PRO A 1 187 ? 9.656 13.075 -0.720 1.00 97.69 187 PRO A C 1
ATOM 1492 O O . PRO A 1 187 ? 8.541 13.162 -1.221 1.00 97.69 187 PRO A O 1
ATOM 1495 N N . SER A 1 188 ? 10.547 14.075 -0.808 1.00 96.75 188 SER A N 1
ATOM 1496 C CA . SER A 1 188 ? 10.267 15.330 -1.534 1.00 96.75 188 SER A CA 1
ATOM 1497 C C . SER A 1 188 ? 10.478 15.241 -3.050 1.00 96.75 188 SER A C 1
ATOM 1499 O O . SER A 1 188 ? 10.065 16.138 -3.780 1.00 96.75 188 SER A O 1
ATOM 1501 N N . ARG A 1 189 ? 11.109 14.162 -3.538 1.00 97.94 189 ARG A N 1
ATOM 1502 C CA . ARG A 1 189 ? 11.262 13.848 -4.974 1.00 97.94 189 ARG A CA 1
ATOM 1503 C C . ARG A 1 189 ? 10.371 12.682 -5.418 1.00 97.94 189 ARG A C 1
ATOM 1505 O O . ARG A 1 189 ? 10.391 12.312 -6.589 1.00 97.94 189 ARG A O 1
ATOM 1512 N N . ARG A 1 190 ? 9.622 12.091 -4.484 1.00 98.56 190 ARG A N 1
ATOM 1513 C CA . ARG A 1 190 ? 8.632 11.041 -4.728 1.00 98.56 190 ARG A CA 1
ATOM 1514 C C . ARG A 1 190 ? 7.388 11.667 -5.359 1.00 98.56 190 ARG A C 1
ATOM 1516 O O . ARG A 1 190 ? 6.968 12.748 -4.954 1.00 98.56 190 ARG A O 1
ATOM 1523 N N . ILE A 1 191 ? 6.820 11.006 -6.363 1.00 98.62 191 ILE A N 1
ATOM 1524 C CA . ILE A 1 191 ? 5.653 11.516 -7.096 1.00 98.62 191 ILE A CA 1
ATOM 1525 C C . ILE A 1 191 ? 4.448 11.722 -6.163 1.00 98.62 191 ILE A C 1
ATOM 1527 O O . ILE A 1 191 ? 4.250 10.960 -5.221 1.00 98.62 191 ILE A O 1
ATOM 1531 N N . SER A 1 192 ? 3.619 12.741 -6.401 1.00 98.44 192 SER A N 1
ATOM 1532 C CA . SER A 1 192 ? 2.362 12.894 -5.654 1.00 98.44 192 SER A CA 1
ATOM 1533 C C . SER A 1 192 ? 1.290 11.933 -6.191 1.00 98.44 192 SER A C 1
ATOM 1535 O O . SER A 1 192 ? 1.354 11.516 -7.348 1.00 98.44 192 SER A O 1
ATOM 1537 N N . ALA A 1 193 ? 0.254 11.612 -5.405 1.00 97.69 193 ALA A N 1
ATOM 1538 C CA . ALA A 1 193 ? -0.891 10.843 -5.916 1.00 97.69 193 ALA A CA 1
ATOM 1539 C C . ALA A 1 193 ? -1.552 11.546 -7.119 1.00 97.69 193 ALA A C 1
ATOM 1541 O O . ALA A 1 193 ? -1.879 10.913 -8.122 1.00 97.69 193 ALA A O 1
ATOM 1542 N N . THR A 1 194 ? -1.683 12.873 -7.040 1.00 97.62 194 THR A N 1
ATOM 1543 C CA . THR A 1 194 ? -2.256 13.727 -8.087 1.00 97.62 194 THR A CA 1
ATOM 1544 C C . THR A 1 194 ? -1.461 13.666 -9.390 1.00 97.62 194 THR A C 1
ATOM 1546 O O . THR A 1 194 ? -2.054 13.712 -10.464 1.00 97.62 194 THR A O 1
ATOM 1549 N N . ASP A 1 195 ? -0.134 13.554 -9.320 1.00 98.25 195 ASP A N 1
ATOM 1550 C CA . ASP A 1 195 ? 0.729 13.498 -10.505 1.00 98.25 195 ASP A CA 1
ATOM 1551 C C . ASP A 1 195 ? 0.919 12.065 -11.014 1.00 98.25 195 ASP A C 1
ATOM 1553 O O . ASP A 1 195 ? 0.993 11.855 -12.223 1.00 98.25 195 ASP A O 1
ATOM 1557 N N . ALA A 1 196 ? 0.869 11.062 -10.132 1.00 98.31 196 ALA A N 1
ATOM 1558 C CA . ALA A 1 196 ? 0.807 9.655 -10.521 1.00 98.31 196 ALA A CA 1
ATOM 1559 C C . ALA A 1 196 ? -0.448 9.351 -11.359 1.00 98.31 196 ALA A C 1
ATOM 1561 O O . ALA A 1 196 ? -0.357 8.647 -12.362 1.00 98.31 196 ALA A O 1
ATOM 1562 N N . LEU A 1 197 ? -1.598 9.950 -11.022 1.00 97.44 197 LEU A N 1
ATOM 1563 C CA . LEU A 1 197 ? -2.823 9.860 -11.830 1.00 97.44 197 LEU A CA 1
ATOM 1564 C C . LEU A 1 197 ? -2.688 10.502 -13.224 1.00 97.44 197 LEU A C 1
ATOM 1566 O O . LEU A 1 197 ? -3.407 10.114 -14.143 1.00 97.44 197 LEU A O 1
ATOM 1570 N N . LYS A 1 198 ? -1.760 11.452 -13.404 1.00 98.06 198 LYS A N 1
ATOM 1571 C CA . LYS A 1 198 ? -1.438 12.074 -14.702 1.00 98.06 198 LYS A CA 1
ATOM 1572 C C . LYS A 1 198 ? -0.349 11.322 -15.471 1.00 98.06 198 LYS A C 1
ATOM 1574 O O . LYS A 1 198 ? -0.099 11.668 -16.624 1.00 98.06 198 LYS A O 1
ATOM 1579 N N . HIS A 1 199 ? 0.312 10.331 -14.867 1.00 98.31 199 HIS A N 1
ATOM 1580 C CA . HIS A 1 199 ? 1.394 9.591 -15.512 1.00 98.31 199 HIS A CA 1
ATOM 1581 C C . HIS A 1 199 ? 0.874 8.861 -16.767 1.00 98.31 199 HIS A C 1
ATOM 1583 O O . HIS A 1 199 ? -0.192 8.244 -16.678 1.00 98.31 199 HIS A O 1
ATOM 1589 N N . PRO A 1 200 ? 1.595 8.855 -17.910 1.00 97.38 200 PRO A N 1
ATOM 1590 C CA . PRO A 1 200 ? 1.104 8.270 -19.165 1.00 97.38 200 PRO A CA 1
ATOM 1591 C C . PRO A 1 200 ? 0.604 6.827 -19.032 1.00 97.38 200 PRO A C 1
ATOM 1593 O O . PRO A 1 200 ? -0.436 6.476 -19.581 1.00 97.38 200 PRO A O 1
ATOM 1596 N N . TRP A 1 201 ? 1.289 6.006 -18.231 1.00 97.75 201 TRP A N 1
ATOM 1597 C CA . TRP A 1 201 ? 0.882 4.621 -17.957 1.00 97.75 201 TRP A CA 1
ATOM 1598 C C . TRP A 1 201 ? -0.507 4.484 -17.292 1.00 97.75 201 TRP A C 1
ATOM 1600 O O . TRP A 1 201 ? -1.182 3.476 -17.489 1.00 97.75 201 TRP A O 1
ATOM 1610 N N . ILE A 1 202 ? -0.954 5.503 -16.546 1.00 96.00 202 ILE A N 1
ATOM 1611 C CA . ILE A 1 202 ? -2.283 5.568 -15.919 1.00 96.00 202 ILE A CA 1
ATOM 1612 C C . ILE A 1 202 ? -3.285 6.278 -16.840 1.00 96.00 202 ILE A C 1
ATOM 1614 O O . ILE A 1 202 ? -4.307 5.698 -17.203 1.00 96.00 202 ILE A O 1
ATOM 1618 N N . CYS A 1 203 ? -3.000 7.521 -17.241 1.00 94.81 203 CYS A N 1
ATOM 1619 C CA . CYS A 1 203 ? -3.966 8.376 -17.943 1.00 94.81 203 CYS A CA 1
ATOM 1620 C C . CYS A 1 203 ? -4.126 8.048 -19.439 1.00 94.81 203 CYS A C 1
ATOM 1622 O O . CYS A 1 203 ? -5.133 8.411 -20.040 1.00 94.81 203 CYS A O 1
ATOM 1624 N N . GLN A 1 204 ? -3.161 7.345 -20.041 1.00 94.81 204 GLN A N 1
ATOM 1625 C CA . GLN A 1 204 ? -3.168 6.906 -21.443 1.00 94.81 204 GLN A CA 1
ATOM 1626 C C . GLN A 1 204 ? -3.044 5.376 -21.540 1.00 94.81 204 GLN A C 1
ATOM 1628 O O . GLN A 1 204 ? -2.448 4.845 -22.481 1.00 94.81 204 GLN A O 1
ATOM 1633 N N . ARG A 1 205 ? -3.614 4.657 -20.559 1.00 91.19 205 ARG A N 1
ATOM 1634 C CA . ARG A 1 205 ? -3.525 3.195 -20.397 1.00 91.19 205 ARG A CA 1
ATOM 1635 C C . ARG A 1 205 ? -3.706 2.417 -21.704 1.00 91.19 205 ARG A C 1
ATOM 1637 O O . ARG A 1 205 ? -2.907 1.533 -21.977 1.00 91.19 205 ARG A O 1
ATOM 1644 N N . GLU A 1 206 ? -4.708 2.760 -22.513 1.00 89.44 206 GLU A N 1
ATOM 1645 C CA . GLU A 1 206 ? -5.027 2.082 -23.786 1.00 89.44 206 GLU A CA 1
ATOM 1646 C C . GLU A 1 206 ? -3.883 2.095 -24.814 1.00 89.44 206 GLU A C 1
ATOM 1648 O O . GLU A 1 206 ? -3.842 1.243 -25.696 1.00 89.44 206 GLU A O 1
ATOM 1653 N N . ARG A 1 207 ? -2.961 3.061 -24.708 1.00 90.12 207 ARG A N 1
ATOM 1654 C CA . ARG A 1 207 ? -1.817 3.239 -25.617 1.00 90.12 207 ARG A CA 1
ATOM 1655 C C . ARG A 1 207 ? -0.478 2.876 -24.975 1.00 90.12 207 ARG A C 1
ATOM 1657 O O . ARG A 1 207 ? 0.453 2.522 -25.688 1.00 90.12 207 ARG A O 1
ATOM 1664 N N . VAL A 1 208 ? -0.364 3.023 -23.651 1.00 89.06 208 VAL A N 1
ATOM 1665 C CA . VAL A 1 208 ? 0.919 2.992 -22.922 1.00 89.06 208 VAL A CA 1
ATOM 1666 C C . VAL A 1 208 ? 1.080 1.754 -22.032 1.00 89.06 208 VAL A C 1
ATOM 1668 O O . VAL A 1 208 ? 2.207 1.333 -21.772 1.00 89.06 208 VAL A O 1
ATOM 1671 N N . ALA A 1 209 ? -0.012 1.150 -21.556 1.00 86.75 209 ALA A N 1
ATOM 1672 C CA . ALA A 1 209 ? 0.063 -0.078 -20.770 1.00 86.75 209 ALA A CA 1
ATOM 1673 C C . ALA A 1 209 ? 0.132 -1.311 -21.683 1.00 86.75 209 ALA A C 1
ATOM 1675 O O . ALA A 1 209 ? -0.534 -1.380 -22.714 1.00 86.75 209 ALA A O 1
ATOM 1676 N N . GLY A 1 210 ? 0.924 -2.311 -21.288 1.00 83.50 210 GLY A N 1
ATOM 1677 C CA . GLY A 1 210 ? 1.032 -3.564 -22.036 1.00 83.50 210 GLY A CA 1
ATOM 1678 C C . GLY A 1 210 ? -0.298 -4.325 -22.081 1.00 83.50 210 GLY A C 1
ATOM 1679 O O . GLY A 1 210 ? -0.955 -4.498 -21.056 1.00 83.50 210 GLY A O 1
ATOM 1680 N N . THR A 1 211 ? -0.669 -4.811 -23.265 1.00 86.50 211 THR A N 1
ATOM 1681 C CA . THR A 1 211 ? -1.891 -5.600 -23.516 1.00 86.50 211 THR A CA 1
ATOM 1682 C C . THR A 1 211 ? -1.683 -7.115 -23.385 1.00 86.50 211 THR A C 1
ATOM 1684 O O . THR A 1 211 ? -2.641 -7.881 -23.443 1.00 86.50 211 THR A O 1
ATOM 1687 N N . ILE A 1 212 ? -0.434 -7.557 -23.207 1.00 88.94 212 ILE A N 1
ATOM 1688 C CA . ILE A 1 212 ? -0.040 -8.969 -23.127 1.00 88.94 212 ILE A CA 1
ATOM 1689 C C . ILE A 1 212 ? -0.527 -9.583 -21.806 1.00 88.94 212 ILE A C 1
ATOM 1691 O O . ILE A 1 212 ? -0.226 -9.067 -20.727 1.00 88.94 212 ILE A O 1
ATOM 1695 N N . HIS A 1 213 ? -1.228 -10.721 -21.882 1.00 90.56 213 HIS A N 1
ATOM 1696 C CA . HIS A 1 213 ? -1.603 -11.507 -20.700 1.00 90.56 213 HIS A CA 1
ATOM 1697 C C . HIS A 1 213 ? -0.363 -12.066 -19.991 1.00 90.56 213 HIS A C 1
ATOM 1699 O O . HIS A 1 213 ? 0.480 -12.710 -20.613 1.00 90.56 213 HIS A O 1
ATOM 1705 N N . ARG A 1 214 ? -0.264 -11.850 -18.675 1.00 91.06 214 ARG A N 1
ATOM 1706 C CA . ARG A 1 214 ? 0.904 -12.218 -17.860 1.00 91.06 214 ARG A CA 1
ATOM 1707 C C . ARG A 1 214 ? 0.588 -13.427 -16.980 1.00 91.06 214 ARG A C 1
ATOM 1709 O O . ARG A 1 214 ? 0.243 -13.282 -15.808 1.00 91.06 214 ARG A O 1
ATOM 1716 N N . GLN A 1 215 ? 0.671 -14.630 -17.547 1.00 91.44 215 GLN A N 1
ATOM 1717 C CA . GLN A 1 215 ? 0.316 -15.855 -16.818 1.00 91.44 215 GLN A CA 1
ATOM 1718 C C . GLN A 1 215 ? 1.228 -16.099 -15.600 1.00 91.44 215 GLN A C 1
ATOM 1720 O O . GLN A 1 215 ? 0.732 -16.394 -14.514 1.00 91.44 215 GLN A O 1
ATOM 1725 N N . GLU A 1 216 ? 2.534 -15.868 -15.740 1.00 90.00 216 GLU A N 1
ATOM 1726 C CA . GLU A 1 216 ? 3.519 -15.987 -14.654 1.00 90.00 216 GLU A CA 1
ATOM 1727 C C . GLU A 1 216 ? 3.173 -15.085 -13.459 1.00 90.00 216 GLU A C 1
ATOM 1729 O O . GLU A 1 216 ? 3.169 -15.542 -12.316 1.00 90.00 216 GLU A O 1
ATOM 1734 N N . THR A 1 217 ? 2.763 -13.837 -13.718 1.00 92.62 217 THR A N 1
ATOM 1735 C CA . THR A 1 217 ? 2.272 -12.901 -12.693 1.00 92.62 217 THR A CA 1
ATOM 1736 C C . THR A 1 217 ? 1.089 -13.481 -11.918 1.00 92.62 217 THR A C 1
ATOM 1738 O O . THR A 1 217 ? 1.053 -13.383 -10.691 1.00 92.62 217 THR A O 1
ATOM 1741 N N . VAL A 1 218 ? 0.130 -14.122 -12.598 1.00 91.69 218 VAL A N 1
ATOM 1742 C CA . VAL A 1 218 ? -1.025 -14.768 -11.948 1.00 91.69 218 VAL A CA 1
ATOM 1743 C C . VAL A 1 218 ? -0.571 -15.914 -11.038 1.00 91.69 218 VAL A C 1
ATOM 1745 O O . VAL A 1 218 ? -1.061 -16.041 -9.912 1.00 91.69 218 VAL A O 1
ATOM 1748 N N . ASP A 1 219 ? 0.387 -16.725 -11.480 1.00 90.19 219 ASP A N 1
ATOM 1749 C CA . ASP A 1 219 ? 0.898 -17.864 -10.712 1.00 90.19 219 ASP A CA 1
ATOM 1750 C C . ASP A 1 219 ? 1.775 -17.449 -9.522 1.00 90.19 219 ASP A C 1
ATOM 1752 O O . ASP A 1 219 ? 1.650 -18.011 -8.426 1.00 90.19 219 ASP A O 1
ATOM 1756 N N . CYS A 1 220 ? 2.577 -16.396 -9.670 1.00 88.88 220 CYS A N 1
ATOM 1757 C CA . CYS A 1 220 ? 3.283 -15.756 -8.563 1.00 88.88 220 CYS A CA 1
ATOM 1758 C C . CYS A 1 220 ? 2.305 -15.115 -7.562 1.00 88.88 220 CYS A C 1
ATOM 1760 O O . CYS A 1 220 ? 2.414 -15.375 -6.360 1.00 88.88 220 CYS A O 1
ATOM 1762 N N . LEU A 1 221 ? 1.263 -14.408 -8.021 1.00 88.56 221 LEU A N 1
ATOM 1763 C CA . LEU A 1 221 ? 0.210 -13.859 -7.152 1.00 88.56 221 LEU A CA 1
ATOM 1764 C C . LEU A 1 221 ? -0.560 -14.944 -6.381 1.00 88.56 221 LEU A C 1
ATOM 1766 O O . LEU A 1 221 ? -0.936 -14.718 -5.224 1.00 88.56 221 LEU A O 1
ATOM 1770 N N . ARG A 1 222 ? -0.785 -16.131 -6.964 1.00 87.56 222 ARG A N 1
ATOM 1771 C CA . ARG A 1 222 ? -1.366 -17.289 -6.252 1.00 87.56 222 ARG A CA 1
ATOM 1772 C C . ARG A 1 222 ? -0.465 -17.720 -5.088 1.00 87.56 222 ARG A C 1
ATOM 1774 O O . ARG A 1 222 ? -0.942 -17.803 -3.952 1.00 87.56 222 ARG A O 1
ATOM 1781 N N . LYS A 1 223 ? 0.839 -17.909 -5.337 1.00 86.38 223 LYS A N 1
ATOM 1782 C CA . LYS A 1 223 ? 1.844 -18.259 -4.308 1.00 86.38 223 LYS A CA 1
ATOM 1783 C C . LYS A 1 223 ? 1.948 -17.179 -3.220 1.00 86.38 223 LYS A C 1
ATOM 1785 O O . LYS A 1 223 ? 1.922 -17.495 -2.029 1.00 86.38 223 LYS A O 1
ATOM 1790 N N . PHE A 1 224 ? 1.994 -15.905 -3.610 1.00 84.44 224 PHE A N 1
ATOM 1791 C CA . PHE A 1 224 ? 2.040 -14.756 -2.703 1.00 84.44 224 PHE A CA 1
ATOM 1792 C C . PHE A 1 224 ? 0.818 -14.706 -1.774 1.00 84.44 224 PHE A C 1
ATOM 1794 O O . PHE A 1 224 ? 0.960 -14.609 -0.551 1.00 84.44 224 PHE A O 1
ATOM 1801 N N . ASN A 1 225 ? -0.390 -14.850 -2.328 1.00 82.50 225 ASN A N 1
ATOM 1802 C CA . ASN A 1 225 ? -1.623 -14.868 -1.543 1.00 82.50 225 ASN A CA 1
ATOM 1803 C C . ASN A 1 225 ? -1.710 -16.078 -0.602 1.00 82.50 225 ASN A C 1
ATOM 1805 O O . ASN A 1 225 ? -2.151 -15.916 0.538 1.00 82.50 225 ASN A O 1
ATOM 1809 N N . ALA A 1 226 ? -1.250 -17.261 -1.024 1.00 80.31 226 ALA A N 1
ATOM 1810 C CA . ALA A 1 226 ? -1.147 -18.431 -0.152 1.00 80.31 226 ALA A CA 1
ATOM 1811 C C . ALA A 1 226 ? -0.195 -18.171 1.033 1.00 80.31 226 ALA A C 1
ATOM 1813 O O . ALA A 1 226 ? -0.585 -18.364 2.187 1.00 80.31 226 ALA A O 1
ATOM 1814 N N . ARG A 1 227 ? 1.009 -17.628 0.779 1.00 81.38 227 ARG A N 1
ATOM 1815 C CA . ARG A 1 227 ? 1.983 -17.264 1.829 1.00 81.38 227 ARG A CA 1
ATOM 1816 C C . ARG A 1 227 ? 1.421 -16.215 2.797 1.00 81.38 227 ARG A C 1
ATOM 1818 O O . ARG A 1 227 ? 1.627 -16.329 4.006 1.00 81.38 227 ARG A O 1
ATOM 1825 N N . ARG A 1 228 ? 0.682 -15.219 2.292 1.00 82.88 228 ARG A N 1
ATOM 1826 C CA . ARG A 1 228 ? 0.021 -14.183 3.108 1.00 82.88 228 ARG A CA 1
ATOM 1827 C C . ARG A 1 228 ? -1.074 -14.769 4.005 1.00 82.88 228 ARG A C 1
ATOM 1829 O O . ARG A 1 228 ? -1.088 -14.473 5.198 1.00 82.88 228 ARG A O 1
ATOM 1836 N N . LYS A 1 229 ? -1.947 -15.625 3.458 1.00 78.62 229 LYS A N 1
ATOM 1837 C CA . LYS A 1 229 ? -2.998 -16.322 4.222 1.00 78.62 229 LYS A CA 1
ATOM 1838 C C . LYS A 1 229 ? -2.406 -17.231 5.304 1.00 78.62 229 LYS A C 1
ATOM 1840 O O . LYS A 1 229 ? -2.855 -17.164 6.443 1.00 78.62 229 LYS A O 1
ATOM 1845 N N . LEU A 1 230 ? -1.361 -18.001 4.984 1.00 73.81 230 LEU A N 1
ATOM 1846 C CA . LEU A 1 230 ? -0.682 -18.877 5.945 1.00 73.81 230 LEU A CA 1
ATOM 1847 C C . LEU A 1 230 ? -0.047 -18.089 7.102 1.00 73.81 230 LEU A C 1
ATOM 1849 O O . LEU A 1 230 ? -0.278 -18.424 8.262 1.00 73.81 230 LEU A O 1
ATOM 1853 N N . LYS A 1 231 ? 0.693 -17.005 6.813 1.00 72.19 231 LYS A N 1
ATOM 1854 C CA . LYS A 1 231 ? 1.252 -16.128 7.860 1.00 72.19 231 LYS A CA 1
ATOM 1855 C C . LYS A 1 231 ? 0.157 -15.538 8.756 1.0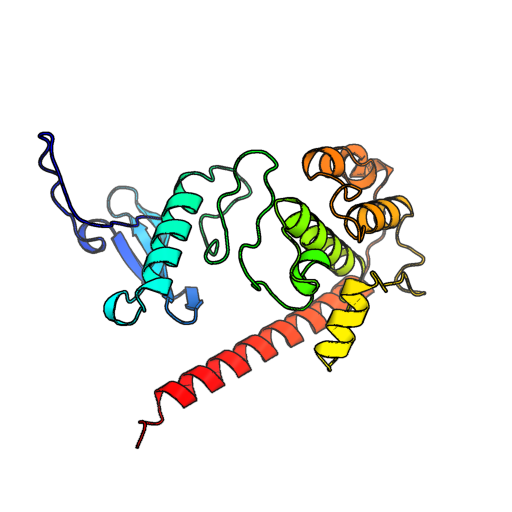0 72.19 231 LYS A C 1
ATOM 1857 O O . LYS A 1 231 ? 0.325 -15.519 9.972 1.00 72.19 231 LYS A O 1
ATOM 1862 N N . GLY A 1 232 ? -0.964 -15.103 8.173 1.00 66.31 232 GLY A N 1
ATOM 1863 C CA . GLY A 1 232 ? -2.129 -14.630 8.926 1.00 66.31 232 GLY A CA 1
ATOM 1864 C C . GLY A 1 232 ? -2.700 -15.701 9.859 1.00 66.31 232 GLY A C 1
ATOM 1865 O O . GLY A 1 232 ? -2.843 -15.451 11.051 1.00 66.31 232 GLY A O 1
ATOM 1866 N N . ALA A 1 233 ? -2.943 -16.910 9.344 1.00 61.97 233 ALA A N 1
ATOM 1867 C CA . ALA A 1 233 ? -3.481 -18.026 10.122 1.00 61.97 233 ALA A CA 1
ATOM 1868 C C . ALA A 1 233 ? -2.564 -18.437 11.288 1.00 61.97 233 ALA A C 1
ATOM 1870 O O . ALA A 1 233 ? -3.044 -18.617 12.404 1.00 61.97 233 ALA A O 1
ATOM 1871 N N . ILE A 1 234 ? -1.245 -18.518 11.067 1.00 65.62 234 ILE A N 1
ATOM 1872 C CA . ILE A 1 234 ? -0.269 -18.819 12.129 1.00 65.62 234 ILE A CA 1
ATOM 1873 C C . ILE A 1 234 ? -0.317 -17.747 13.227 1.00 65.62 234 ILE A C 1
ATOM 1875 O O . ILE A 1 234 ? -0.406 -18.087 14.407 1.00 65.62 234 ILE A O 1
ATOM 1879 N N . LEU A 1 235 ? -0.320 -16.461 12.856 1.00 55.31 235 LEU A N 1
ATOM 1880 C CA . LEU A 1 235 ? -0.415 -15.357 13.817 1.00 55.31 235 LEU A CA 1
ATOM 1881 C C . LEU A 1 235 ? -1.724 -15.405 14.620 1.00 55.31 235 LEU A C 1
ATOM 1883 O O . LEU A 1 235 ? -1.686 -15.249 15.840 1.00 55.31 235 LEU A O 1
ATOM 1887 N N . SER A 1 236 ? -2.861 -15.681 13.972 1.00 50.56 236 SER A N 1
ATOM 1888 C CA . SER A 1 236 ? -4.147 -15.878 14.652 1.00 50.56 236 SER A CA 1
ATOM 1889 C C . SER A 1 236 ? -4.094 -17.034 15.658 1.00 50.56 236 SER A C 1
ATOM 1891 O O . SER A 1 236 ? -4.495 -16.850 16.807 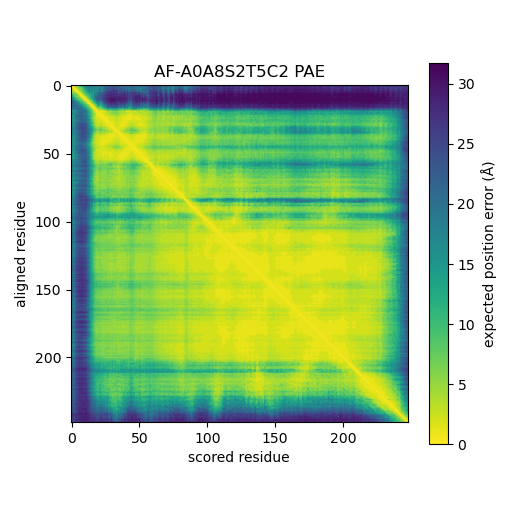1.00 50.56 236 SER A O 1
ATOM 1893 N N . THR A 1 237 ? -3.541 -18.190 15.280 1.00 46.72 237 THR A N 1
ATOM 1894 C CA . THR A 1 237 ? -3.410 -19.360 16.168 1.00 46.72 237 THR A CA 1
ATOM 1895 C C . THR A 1 237 ? -2.489 -19.084 17.359 1.00 46.72 237 THR A C 1
ATOM 1897 O O . THR A 1 237 ? -2.833 -19.406 18.496 1.00 46.72 237 THR A O 1
ATOM 1900 N N . MET A 1 238 ? -1.345 -18.424 17.141 1.00 44.75 238 MET A N 1
ATOM 1901 C CA . MET A 1 238 ? -0.441 -18.015 18.225 1.00 44.75 238 MET A CA 1
ATOM 1902 C C . MET A 1 238 ? -1.116 -17.050 19.210 1.00 44.75 238 MET A C 1
ATOM 1904 O O . MET A 1 238 ? -0.865 -17.124 20.414 1.00 44.75 238 MET A O 1
ATOM 1908 N N . PHE A 1 239 ? -1.980 -16.157 18.718 1.00 48.16 239 PHE A N 1
ATOM 1909 C CA . PHE A 1 239 ? -2.722 -15.217 19.557 1.00 48.16 239 PHE A CA 1
ATOM 1910 C C . PHE A 1 239 ? -3.794 -15.927 20.397 1.00 48.16 239 PHE A C 1
ATOM 1912 O O . PHE A 1 239 ? -3.872 -15.693 21.602 1.00 48.16 239 PHE A O 1
ATOM 1919 N N . VAL A 1 240 ? -4.550 -16.857 19.795 1.00 50.19 240 VAL A N 1
ATOM 1920 C CA . VAL A 1 240 ? -5.538 -17.698 20.497 1.00 50.19 240 VAL A CA 1
ATOM 1921 C C . VAL A 1 240 ? -4.873 -18.517 21.607 1.00 50.19 240 VAL A C 1
ATOM 1923 O O . VAL A 1 240 ? -5.337 -18.487 22.748 1.00 50.19 240 VAL A O 1
ATOM 1926 N N . ASN A 1 241 ? -3.737 -19.161 21.325 1.00 38.88 241 ASN A N 1
ATOM 1927 C CA . ASN A 1 241 ? -3.010 -19.945 22.327 1.00 38.88 241 ASN A CA 1
ATOM 1928 C C . ASN A 1 241 ? -2.467 -19.077 23.476 1.00 38.88 241 ASN A C 1
ATOM 1930 O O . ASN A 1 241 ? -2.507 -19.504 24.627 1.00 38.88 241 ASN A O 1
ATOM 1934 N N . ARG A 1 242 ? -2.041 -17.831 23.212 1.00 44.88 242 ARG A N 1
ATOM 1935 C CA . ARG A 1 242 ? -1.670 -16.879 24.278 1.00 44.88 242 ARG A CA 1
ATOM 1936 C C . ARG A 1 242 ? -2.852 -16.446 25.147 1.00 44.88 242 ARG A C 1
ATOM 1938 O O . ARG A 1 242 ? -2.645 -16.176 26.321 1.00 44.88 242 ARG A O 1
ATOM 1945 N N . THR A 1 243 ? -4.074 -16.402 24.614 1.00 40.56 243 THR A N 1
ATOM 1946 C CA . THR A 1 243 ? -5.282 -16.128 25.419 1.00 40.56 243 THR A CA 1
ATOM 1947 C C . THR A 1 243 ? -5.824 -17.340 26.185 1.00 40.56 243 THR A C 1
ATOM 1949 O O . THR A 1 243 ? -6.686 -17.160 27.041 1.00 40.56 243 THR A O 1
ATOM 1952 N N . LEU A 1 244 ? -5.336 -18.553 25.898 1.00 40.41 244 LEU A N 1
ATOM 1953 C CA . LEU A 1 244 ? -5.755 -19.803 26.551 1.00 40.41 244 LEU A CA 1
ATOM 1954 C C . LEU A 1 244 ? -4.783 -20.300 27.632 1.00 40.41 244 LEU A C 1
ATOM 1956 O O . LEU A 1 244 ? -5.106 -21.254 28.334 1.00 40.41 244 LEU A O 1
ATOM 1960 N N . ILE A 1 245 ? -3.619 -19.665 27.788 1.00 36.78 245 ILE A N 1
ATOM 1961 C CA . ILE A 1 245 ? -2.694 -19.927 28.894 1.00 36.78 245 ILE A CA 1
ATOM 1962 C C . ILE A 1 245 ? -2.909 -18.827 29.942 1.00 36.78 245 ILE A C 1
ATOM 1964 O O . ILE A 1 245 ? -2.514 -17.685 29.694 1.00 36.78 245 ILE A O 1
ATOM 1968 N N . PRO A 1 246 ? -3.516 -19.124 31.107 1.00 34.34 246 PRO A N 1
ATOM 1969 C CA . PRO A 1 246 ? -3.535 -18.184 32.216 1.00 34.34 246 PRO A CA 1
ATOM 1970 C C . PRO A 1 246 ? -2.097 -17.885 32.644 1.00 34.34 246 PRO A C 1
ATOM 1972 O O . PRO A 1 246 ? -1.287 -18.804 32.794 1.00 34.34 246 PRO A O 1
ATOM 1975 N N . SER A 1 247 ? -1.784 -16.611 32.866 1.00 37.19 247 SER A N 1
ATOM 1976 C CA . SER A 1 247 ? -0.582 -16.231 33.606 1.00 37.19 247 SER A CA 1
ATOM 1977 C C . SER A 1 247 ? -0.636 -16.876 34.992 1.00 37.19 247 SER A C 1
ATOM 1979 O O . SER A 1 247 ? -1.582 -16.617 35.740 1.00 37.19 247 SER A O 1
ATOM 1981 N N . LYS A 1 248 ? 0.353 -17.722 35.293 1.00 35.66 248 LYS A N 1
ATOM 1982 C CA . LYS A 1 248 ? 0.670 -18.128 36.667 1.00 35.66 248 LYS A CA 1
ATOM 1983 C C . LYS A 1 248 ? 1.258 -16.951 37.440 1.00 35.66 248 LYS A C 1
ATOM 1985 O O . LYS A 1 248 ? 1.924 -16.123 36.778 1.00 35.66 248 LYS A O 1
#

pLDDT: mean 84.47, std 19.0, range [25.16, 98.81]

Nearest PDB structures (foldseek):
  7b57-assembly1_B  TM=9.784E-01  e=5.831E-29  Mus musculus
  8uso-assembly1_B  TM=9.629E-01  e=3.450E-28  Homo sapiens
  8uso-assembly1_A  TM=9.555E-01  e=4.309E-28  Homo sapiens
  8uso-assembly1_C  TM=9.589E-01  e=4.697E-27  Homo sapiens
  3bhh-assembly3_C  TM=9.392E-01  e=5.901E-25  Homo sapiens